Protein AF-A0A2V7Y3G5-F1 (afdb_monomer_lite)

Sequence (315 aa):
MIGAPWRWPVLIGVSFVVSRAVYAWAGVRFDDGAHRPGLPVLQYRLRGPGGEPARARREQPVPLRDRSALALPAGPAPGPFGDQAPARRGRPSVNGTLPELARSLRLELLLQLALAAVLGGAIGIEREMKGKPAGLRTNILICVGAALFTHLSLLIGGQANPDRIAASVITGVGFIGAGTILHMRGSVSGLTSAATIWVVAAIGMATGTGLYLEALGTTALVMGVLAGLGWAEQALGRRATTSHLIIHARPDPSPVEELQDLVGRTGLEIVHTEVRRQDVDLVVELDVRGPKRLHTHAVEAVVHHPAVRSVSTGE

pLDDT: mean 71.11, std 20.72, range [30.91, 98.25]

Secondary structure (DSSP, 8-state):
--------HHHHHHHHHHHHHHHHHTT------------------------------PPPPPP---GGG--PPPPPPPPS----PPP--PPP--TTTHHHHHHHHHHHHHHHHHHHHHHHHHHHHHHHHTT-SS-HHHHHHHHHHHHHHHHHHHHHHTTT-TTHHHHHHHHHHHHHHHHT-EEETTEEE-HHHHHHHHHHHHHHHHHHTT-HHHHHHHHHHHHHHHHHHHHHHHHH-SS-EEEEEEEEE-S-SSHHHHHHHHHHHTT-EEEEEEEEEETTEEEEEEEEEE-HHHHHHHHHHHHT-TTEEEEEEE-

Radius of gyration: 35.58 Å; chains: 1; bounding box: 97×73×87 Å

Structure (mmCIF, N/CA/C/O backbone):
data_AF-A0A2V7Y3G5-F1
#
_entry.id   AF-A0A2V7Y3G5-F1
#
loop_
_atom_site.group_PDB
_atom_site.id
_atom_site.type_symbol
_atom_site.label_atom_id
_atom_site.label_alt_id
_atom_site.label_comp_id
_atom_site.label_asym_id
_atom_site.label_entity_id
_atom_site.label_seq_id
_atom_site.pdbx_PDB_ins_code
_atom_site.Cartn_x
_atom_site.Cartn_y
_atom_site.Cartn_z
_atom_site.occupancy
_atom_site.B_iso_or_equiv
_atom_site.auth_seq_id
_atom_site.auth_comp_id
_atom_site.auth_asym_id
_atom_site.auth_atom_id
_atom_site.pdbx_PDB_model_num
ATOM 1 N N . MET A 1 1 ? 34.350 -18.824 28.446 1.00 32.12 1 MET A N 1
ATOM 2 C CA . MET A 1 1 ? 34.590 -18.741 26.985 1.00 32.12 1 MET A CA 1
ATOM 3 C C . MET A 1 1 ? 33.224 -18.871 26.323 1.00 32.12 1 MET A C 1
ATOM 5 O O . MET A 1 1 ? 32.576 -19.855 26.620 1.00 32.12 1 MET A O 1
ATOM 9 N N . ILE A 1 2 ? 32.632 -17.966 25.546 1.00 35.00 2 ILE A N 1
ATOM 10 C CA . ILE A 1 2 ? 32.978 -16.668 24.951 1.00 35.00 2 ILE A CA 1
ATOM 11 C C . ILE A 1 2 ? 31.650 -15.887 24.901 1.00 35.00 2 ILE A C 1
ATOM 13 O O . ILE A 1 2 ? 30.637 -16.435 24.474 1.00 35.00 2 ILE A O 1
ATOM 17 N N . GLY A 1 3 ? 31.654 -14.633 25.354 1.00 34.06 3 GLY A N 1
ATOM 18 C CA . GLY A 1 3 ? 30.578 -13.682 25.089 1.00 34.06 3 GLY A CA 1
ATOM 19 C C . GLY A 1 3 ? 30.832 -12.934 23.780 1.00 34.06 3 GLY A C 1
ATOM 20 O O . GLY A 1 3 ? 31.976 -12.624 23.456 1.00 34.06 3 GLY A O 1
ATOM 21 N N . ALA A 1 4 ? 29.760 -12.607 23.064 1.00 32.97 4 ALA A N 1
ATOM 22 C CA . ALA A 1 4 ? 29.736 -11.541 22.068 1.00 32.97 4 ALA A CA 1
ATOM 23 C C . ALA A 1 4 ? 28.342 -10.875 22.100 1.00 32.97 4 ALA A C 1
ATOM 25 O O . ALA A 1 4 ? 27.341 -11.567 21.907 1.00 32.97 4 ALA A O 1
ATOM 26 N N . PRO A 1 5 ? 28.241 -9.564 22.390 1.00 42.31 5 PRO A N 1
ATOM 27 C CA . PRO A 1 5 ? 26.971 -8.854 22.460 1.00 42.31 5 PRO A CA 1
ATOM 28 C C . PRO A 1 5 ? 26.537 -8.371 21.069 1.00 42.31 5 PRO A C 1
ATOM 30 O O . PRO A 1 5 ? 27.304 -7.751 20.330 1.00 42.31 5 PRO A O 1
ATOM 33 N N . TRP A 1 6 ? 25.277 -8.633 20.729 1.00 35.78 6 TRP A N 1
ATOM 34 C CA . TRP A 1 6 ? 24.619 -8.155 19.515 1.00 35.78 6 TRP A CA 1
ATOM 35 C C . TRP A 1 6 ? 24.551 -6.618 19.515 1.00 35.78 6 TRP A C 1
ATOM 37 O O . TRP A 1 6 ? 23.890 -6.003 20.351 1.00 35.78 6 TRP A O 1
ATOM 47 N N . ARG A 1 7 ? 25.267 -5.980 18.582 1.00 31.53 7 ARG A N 1
ATOM 48 C CA . ARG A 1 7 ? 25.322 -4.520 18.420 1.00 31.53 7 ARG A CA 1
ATOM 49 C C . ARG A 1 7 ? 24.038 -4.024 17.732 1.00 31.53 7 ARG A C 1
ATOM 51 O O . ARG A 1 7 ? 23.958 -4.013 16.511 1.00 31.53 7 ARG A O 1
ATOM 58 N N . TRP A 1 8 ? 23.083 -3.527 18.521 1.00 36.44 8 TRP A N 1
ATOM 59 C CA . TRP A 1 8 ? 21.869 -2.815 18.075 1.00 36.44 8 TRP A CA 1
ATOM 60 C C . TRP A 1 8 ? 21.975 -1.297 17.731 1.00 36.44 8 TRP A C 1
ATOM 62 O O . TRP A 1 8 ? 20.946 -0.721 17.373 1.00 36.44 8 TRP A O 1
ATOM 72 N N . PRO A 1 9 ? 23.119 -0.572 17.773 1.00 36.91 9 PRO A N 1
ATOM 73 C CA . PRO A 1 9 ? 23.074 0.895 17.714 1.00 36.91 9 PRO A CA 1
ATOM 74 C C . PRO A 1 9 ? 22.845 1.506 16.317 1.00 36.91 9 PRO A C 1
ATOM 76 O O . PRO A 1 9 ? 22.621 2.709 16.224 1.00 36.91 9 PRO A O 1
ATOM 79 N N . VAL A 1 10 ? 22.859 0.732 15.224 1.00 44.91 10 VAL A N 1
ATOM 80 C CA . VAL A 1 10 ? 22.738 1.306 13.864 1.00 44.91 10 VAL A CA 1
ATOM 81 C C . VAL A 1 10 ? 21.278 1.562 13.458 1.00 44.91 10 VAL A C 1
ATOM 83 O O . VAL A 1 10 ? 20.995 2.563 12.807 1.00 44.91 10 VAL A O 1
ATOM 86 N N . LEU A 1 11 ? 20.324 0.738 13.909 1.00 38.88 11 LEU A N 1
ATOM 87 C CA . LEU A 1 11 ? 18.900 0.912 13.570 1.00 38.88 11 LEU A CA 1
ATOM 88 C C . LEU A 1 11 ? 18.229 2.052 14.359 1.00 38.88 11 LEU A C 1
ATOM 90 O O . LEU A 1 11 ? 17.355 2.735 13.831 1.00 38.88 11 LEU A O 1
ATOM 94 N N . ILE A 1 12 ? 18.689 2.330 15.584 1.00 42.62 12 ILE A N 1
ATOM 95 C CA . ILE A 1 12 ? 18.187 3.454 16.396 1.00 42.62 12 ILE A CA 1
ATOM 96 C C . ILE A 1 12 ? 18.707 4.798 15.853 1.00 42.62 12 ILE A C 1
ATOM 98 O O . ILE A 1 12 ? 17.973 5.787 15.845 1.00 42.62 12 ILE A O 1
ATOM 102 N N . GLY A 1 13 ? 19.938 4.830 15.327 1.00 36.28 13 GLY A N 1
ATOM 103 C CA . GLY A 1 13 ? 20.531 6.034 14.734 1.00 36.28 13 GLY A CA 1
ATOM 104 C C . GLY A 1 13 ? 19.804 6.525 13.477 1.00 36.28 13 GLY A C 1
ATOM 105 O O . GLY A 1 13 ? 19.610 7.728 13.315 1.00 36.28 13 GLY A O 1
ATOM 106 N N . VAL A 1 14 ? 19.331 5.612 12.621 1.00 43.91 14 VAL A N 1
ATOM 107 C CA . VAL A 1 14 ? 18.583 5.971 11.400 1.00 43.91 14 VAL A CA 1
ATOM 108 C C . VAL A 1 14 ? 17.190 6.511 11.740 1.00 43.91 14 VAL A C 1
ATOM 110 O O . VAL A 1 14 ? 16.787 7.530 11.181 1.00 43.91 14 VAL A O 1
ATOM 113 N N . SER A 1 15 ? 16.501 5.927 12.729 1.00 43.44 15 SER A N 1
ATOM 114 C CA . SER A 1 15 ? 15.234 6.483 13.229 1.00 43.44 15 SER A CA 1
ATOM 115 C C . SER A 1 15 ? 15.409 7.879 13.831 1.00 43.44 15 SER A C 1
ATOM 117 O O . SER A 1 15 ? 14.591 8.752 13.565 1.00 43.44 15 SER A O 1
ATOM 119 N N . PHE A 1 16 ? 16.483 8.143 14.583 1.00 39.09 16 PHE A N 1
ATOM 120 C CA . PHE A 1 16 ? 16.700 9.458 15.206 1.00 39.09 16 PHE A CA 1
ATOM 121 C C . PHE A 1 16 ? 17.024 10.573 14.200 1.00 39.09 16 PHE A C 1
ATOM 123 O O . PHE A 1 16 ? 16.569 11.707 14.368 1.00 39.09 16 PHE A O 1
ATOM 130 N N . VAL A 1 17 ? 17.779 10.266 13.139 1.00 52.06 17 VAL A N 1
ATOM 131 C CA . VAL A 1 17 ? 18.138 11.243 12.096 1.00 52.06 17 VAL A CA 1
ATOM 132 C C . VAL A 1 17 ? 16.942 11.568 11.199 1.00 52.06 17 VAL A C 1
ATOM 134 O O . VAL A 1 17 ? 16.706 12.741 10.911 1.00 52.06 17 VAL A O 1
ATOM 137 N N . VAL A 1 18 ? 16.139 10.565 10.823 1.00 48.53 18 VAL A N 1
ATOM 138 C CA . VAL A 1 18 ? 14.910 10.783 10.040 1.00 48.53 18 VAL A CA 1
ATOM 139 C C . VAL A 1 18 ? 13.883 11.567 10.859 1.00 48.53 18 VAL A C 1
ATOM 141 O O . VAL A 1 18 ? 13.300 12.520 10.349 1.00 48.53 18 VAL A O 1
ATOM 144 N N . SER A 1 19 ? 13.739 11.261 12.152 1.00 45.38 19 SER A N 1
ATOM 145 C CA . SER A 1 19 ? 12.843 11.997 13.051 1.00 45.38 19 SER A CA 1
ATOM 146 C C . SER A 1 19 ? 13.246 13.473 13.169 1.00 45.38 19 SER A C 1
ATOM 148 O O . SER A 1 19 ? 12.430 14.365 12.947 1.00 45.38 19 SER A O 1
ATOM 150 N N . ARG A 1 20 ? 14.533 13.773 13.406 1.00 40.56 20 ARG A N 1
ATOM 151 C CA . ARG A 1 20 ? 15.009 15.167 13.489 1.00 40.56 20 ARG A CA 1
ATOM 152 C C . ARG A 1 20 ? 14.885 15.939 12.177 1.00 40.56 20 ARG A C 1
ATOM 154 O O . ARG A 1 20 ? 14.576 17.125 12.224 1.00 40.56 20 ARG A O 1
ATOM 161 N N . ALA A 1 21 ? 15.093 15.296 11.030 1.00 44.62 21 ALA A N 1
ATOM 162 C CA . ALA A 1 21 ? 14.923 15.939 9.728 1.00 44.62 21 ALA A CA 1
ATOM 163 C C . ALA A 1 21 ? 13.448 16.276 9.439 1.00 44.62 21 ALA A C 1
ATOM 165 O O . ALA A 1 21 ? 13.150 17.367 8.954 1.00 44.62 21 ALA A O 1
ATOM 166 N N . VAL A 1 22 ? 12.525 15.379 9.802 1.00 48.91 22 VAL A N 1
ATOM 167 C CA . VAL A 1 22 ? 11.075 15.587 9.660 1.00 48.91 22 VAL A CA 1
ATOM 168 C C . VAL A 1 22 ? 10.573 16.691 10.604 1.00 48.91 22 VAL A C 1
ATOM 170 O O . VAL A 1 22 ? 9.827 17.569 10.172 1.00 48.91 22 VAL A O 1
ATOM 173 N N . TYR A 1 23 ? 11.031 16.726 11.861 1.00 43.66 23 TYR A N 1
ATOM 174 C CA . TYR A 1 23 ? 10.625 17.761 12.826 1.00 43.66 23 TYR A CA 1
ATOM 175 C C . TYR A 1 23 ? 11.260 19.137 12.568 1.00 43.66 23 TYR A C 1
ATOM 177 O O . TYR A 1 23 ? 10.606 20.157 12.788 1.00 43.66 23 TYR A O 1
ATOM 185 N N . ALA A 1 24 ? 12.491 19.188 12.047 1.00 44.22 24 ALA A N 1
ATOM 186 C CA . ALA A 1 24 ? 13.141 20.442 11.660 1.00 44.22 24 ALA A CA 1
ATOM 187 C C . ALA A 1 24 ? 12.458 21.104 10.450 1.00 44.22 24 ALA A C 1
ATOM 189 O O . ALA A 1 24 ? 12.348 22.328 10.406 1.00 44.22 24 ALA A O 1
ATOM 190 N N . TRP A 1 25 ? 11.953 20.308 9.500 1.00 46.12 25 TRP A N 1
ATOM 191 C CA . TRP A 1 25 ? 11.162 20.806 8.371 1.00 46.12 25 TRP A CA 1
ATOM 192 C C . TRP A 1 25 ? 9.774 21.316 8.802 1.00 46.12 25 TRP A C 1
ATOM 194 O O . TRP A 1 25 ? 9.287 22.302 8.256 1.00 46.12 25 TRP A O 1
ATOM 204 N N . ALA A 1 26 ? 9.172 20.716 9.835 1.00 42.31 26 ALA A N 1
ATOM 205 C CA . ALA A 1 26 ? 7.881 21.131 10.396 1.00 42.31 26 ALA A CA 1
ATOM 206 C C . ALA A 1 26 ? 7.950 22.353 11.344 1.00 42.31 26 ALA A C 1
ATOM 208 O O . ALA A 1 26 ? 6.933 22.748 11.911 1.00 42.31 26 ALA A O 1
ATOM 209 N N . GLY A 1 27 ? 9.130 22.953 11.552 1.00 39.75 27 GLY A N 1
ATOM 210 C CA . GLY A 1 27 ? 9.301 24.151 12.387 1.00 39.75 27 GLY A CA 1
ATOM 211 C C . GLY A 1 27 ? 9.127 23.930 13.898 1.00 39.75 27 GLY A C 1
ATOM 212 O O . GLY A 1 27 ? 9.093 24.899 14.658 1.00 39.75 27 GLY A O 1
ATOM 213 N N . VAL A 1 28 ? 9.042 22.677 14.355 1.00 45.53 28 VAL A N 1
ATOM 214 C CA . VAL A 1 28 ? 8.858 22.335 15.771 1.00 45.53 28 VAL A CA 1
ATOM 215 C C . VAL A 1 28 ? 10.218 22.350 16.471 1.00 45.53 28 VAL A C 1
ATOM 217 O O . VAL A 1 28 ? 11.045 21.458 16.284 1.00 45.53 28 VAL A O 1
ATOM 220 N N . ARG A 1 29 ? 10.470 23.387 17.279 1.00 41.59 29 ARG A N 1
ATOM 221 C CA . ARG A 1 29 ? 11.621 23.441 18.192 1.00 41.59 29 ARG A CA 1
ATOM 222 C C . ARG A 1 29 ? 11.259 22.734 19.497 1.00 41.59 29 ARG A C 1
ATOM 224 O O . ARG A 1 29 ? 10.292 23.118 20.145 1.00 41.59 29 ARG A O 1
ATOM 231 N N . PHE A 1 30 ? 12.035 21.719 19.869 1.00 40.16 30 PHE A N 1
ATOM 232 C CA . PHE A 1 30 ? 11.959 21.109 21.194 1.00 40.16 30 PHE A CA 1
ATOM 233 C C . PHE A 1 30 ? 12.663 22.020 22.200 1.00 40.16 30 PHE A C 1
ATOM 235 O O . PHE A 1 30 ? 13.832 22.359 22.017 1.00 40.16 30 PHE A O 1
ATOM 242 N N . ASP A 1 31 ? 11.922 22.434 23.223 1.00 40.03 31 ASP A N 1
ATOM 243 C CA . ASP A 1 31 ? 12.449 23.104 24.405 1.00 40.03 31 ASP A CA 1
ATOM 244 C C . ASP A 1 31 ? 12.761 22.007 25.433 1.00 40.03 31 ASP A C 1
ATOM 246 O O . ASP A 1 31 ? 11.855 21.427 26.036 1.00 40.03 31 ASP A O 1
ATOM 250 N N . ASP A 1 32 ? 14.038 21.641 25.563 1.00 38.53 32 ASP A N 1
ATOM 251 C CA . ASP A 1 32 ? 14.499 20.692 26.580 1.00 38.53 32 ASP A CA 1
ATOM 252 C C . ASP A 1 32 ? 14.505 21.409 27.941 1.00 38.53 32 ASP A C 1
ATOM 254 O O . ASP A 1 32 ? 15.518 21.928 28.414 1.00 38.53 32 ASP A O 1
ATOM 258 N N . GLY A 1 33 ? 13.327 21.481 28.562 1.00 32.19 33 GLY A N 1
ATOM 259 C CA . GLY A 1 33 ? 13.119 22.100 29.864 1.00 32.19 33 GLY A CA 1
ATOM 260 C C . GLY A 1 33 ? 13.776 21.311 30.997 1.00 32.19 33 GLY A C 1
ATOM 261 O O . GLY A 1 33 ? 13.160 20.427 31.588 1.00 32.19 33 GLY A O 1
ATOM 262 N N . ALA A 1 34 ? 15.005 21.678 31.362 1.00 35.25 34 ALA A N 1
ATOM 263 C CA . ALA A 1 34 ? 15.591 21.367 32.662 1.00 35.25 34 ALA A CA 1
ATOM 264 C C . ALA A 1 34 ? 15.618 22.638 33.527 1.00 35.25 34 ALA A C 1
ATOM 266 O O . ALA A 1 34 ? 16.421 23.547 33.315 1.00 35.25 34 ALA A O 1
ATOM 267 N N . HIS A 1 35 ? 14.733 22.691 34.524 1.00 32.91 35 HIS A N 1
ATOM 268 C CA . HIS A 1 35 ? 14.725 23.712 35.570 1.00 32.91 35 HIS A CA 1
ATOM 269 C C . HIS A 1 35 ? 16.089 23.808 36.281 1.00 32.91 35 HIS A C 1
ATOM 271 O O . HIS A 1 35 ? 16.526 22.863 36.937 1.00 32.91 35 HIS A O 1
ATOM 277 N N . ARG A 1 36 ? 16.707 24.995 36.254 1.00 34.06 36 ARG A N 1
ATOM 278 C CA . ARG A 1 36 ? 17.587 25.488 37.325 1.00 34.06 36 ARG A CA 1
ATOM 279 C C . ARG A 1 36 ? 17.239 26.951 37.632 1.00 34.06 36 ARG A C 1
ATOM 281 O O . ARG A 1 36 ? 17.173 27.745 36.695 1.00 34.06 36 ARG A O 1
ATOM 288 N N . PRO A 1 37 ? 16.992 27.325 38.900 1.00 35.81 37 PRO A N 1
ATOM 289 C CA . PRO A 1 37 ? 16.688 28.701 39.270 1.00 35.81 37 PRO A CA 1
ATOM 290 C C . PRO A 1 37 ? 17.982 29.488 39.527 1.00 35.81 37 PRO A C 1
ATOM 292 O O . PRO A 1 37 ? 18.877 28.999 40.213 1.00 35.81 37 PRO A O 1
ATOM 295 N N . GLY A 1 38 ? 18.050 30.726 39.027 1.00 33.88 38 GLY A N 1
ATOM 296 C CA . GLY A 1 38 ? 18.993 31.741 39.510 1.00 33.88 38 GLY A CA 1
ATOM 297 C C . GLY A 1 38 ? 19.839 32.447 38.442 1.00 33.88 38 GLY A C 1
ATOM 298 O O . GLY A 1 38 ? 20.839 31.900 37.991 1.00 33.88 38 GLY A O 1
ATOM 299 N N . LEU A 1 39 ? 19.500 33.729 38.215 1.00 32.88 39 LEU A N 1
ATOM 300 C CA . LEU A 1 39 ? 20.343 34.834 37.698 1.00 32.88 39 LEU A CA 1
ATOM 301 C C . LEU A 1 39 ? 20.540 34.921 36.156 1.00 32.88 39 LEU A C 1
ATOM 303 O O . LEU A 1 39 ? 20.240 33.976 35.438 1.00 32.88 39 LEU A O 1
ATOM 307 N N . PRO A 1 40 ? 20.892 36.106 35.601 1.00 34.53 40 PRO A N 1
ATOM 308 C CA . PRO A 1 40 ? 19.943 37.069 35.043 1.00 34.53 40 PRO A CA 1
ATOM 309 C C . PRO A 1 40 ? 20.066 37.212 33.513 1.00 34.53 40 PRO A C 1
ATOM 311 O O . PRO A 1 40 ? 21.059 36.840 32.894 1.00 34.53 40 PRO A O 1
ATOM 314 N N . VAL A 1 41 ? 19.038 37.815 32.914 1.00 41.75 41 VAL A N 1
ATOM 315 C CA . VAL A 1 41 ? 18.918 38.148 31.487 1.00 41.75 41 VAL A CA 1
ATOM 316 C C . VAL A 1 41 ? 20.149 38.914 30.984 1.00 41.75 41 VAL A C 1
ATOM 318 O O . VAL A 1 41 ? 20.343 40.080 31.327 1.00 41.75 41 VAL A O 1
ATOM 321 N N 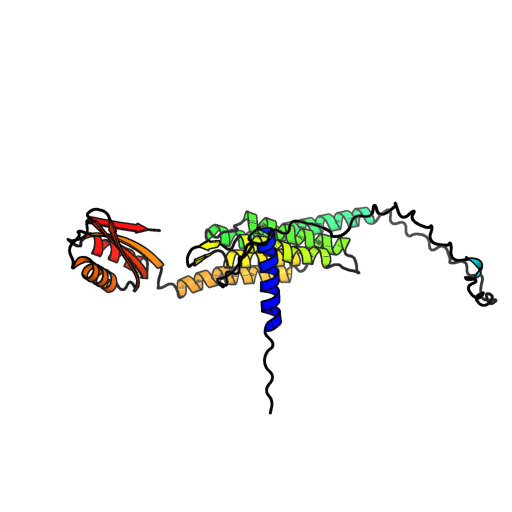. LEU A 1 42 ? 20.949 38.281 30.121 1.00 34.38 42 LEU A N 1
ATOM 322 C CA . LEU A 1 42 ? 22.058 38.923 29.416 1.00 34.38 42 LEU A CA 1
ATOM 323 C C . LEU A 1 42 ? 21.654 39.199 27.964 1.00 34.38 42 LEU A C 1
ATOM 325 O O . LEU A 1 42 ? 21.756 38.359 27.073 1.00 34.38 42 LEU A O 1
ATOM 329 N N . GLN A 1 43 ? 21.169 40.424 27.750 1.00 33.12 43 GLN A N 1
ATOM 330 C CA . GLN A 1 43 ? 21.110 41.059 26.439 1.00 33.12 43 GLN A CA 1
ATOM 331 C C . GLN A 1 43 ? 22.537 41.186 25.896 1.00 33.12 43 GLN A C 1
ATOM 333 O O . GLN A 1 43 ? 23.341 41.948 26.436 1.00 33.12 43 GLN A O 1
ATOM 338 N N . TYR A 1 44 ? 22.854 40.506 24.796 1.00 31.84 44 TYR A N 1
ATOM 339 C CA . TYR A 1 44 ? 24.092 40.767 24.065 1.00 31.84 44 TYR A CA 1
ATOM 340 C C . TYR A 1 44 ? 23.956 42.061 23.255 1.00 31.84 44 TYR A C 1
ATOM 342 O O . TYR A 1 44 ? 23.649 42.074 22.065 1.00 31.84 44 TYR A O 1
ATOM 350 N N . ARG A 1 45 ? 24.184 43.178 23.948 1.00 30.91 45 ARG A N 1
ATOM 351 C CA . ARG A 1 45 ? 24.484 44.485 23.369 1.00 30.91 45 ARG A CA 1
ATOM 352 C C . ARG A 1 45 ? 25.939 44.460 22.896 1.00 30.91 45 ARG A C 1
ATOM 354 O O . ARG A 1 45 ? 26.856 44.440 23.712 1.00 30.91 45 ARG A O 1
ATOM 361 N N . LEU A 1 46 ? 26.145 44.457 21.580 1.00 37.50 46 LEU A N 1
ATOM 362 C CA . LEU A 1 46 ? 27.460 44.626 20.963 1.00 37.50 46 LEU A CA 1
ATOM 363 C C . LEU A 1 46 ? 28.052 45.981 21.385 1.00 37.50 46 LEU A C 1
ATOM 365 O O . LEU A 1 46 ? 27.513 47.036 21.050 1.00 37.50 46 LEU A O 1
ATOM 369 N N . ARG A 1 47 ? 29.162 45.951 22.125 1.00 32.81 47 ARG A N 1
ATOM 370 C CA . ARG A 1 47 ? 30.001 47.120 22.413 1.00 32.81 47 ARG A CA 1
ATOM 371 C C . ARG A 1 47 ? 31.462 46.686 22.315 1.00 32.81 47 ARG A C 1
ATOM 373 O O . ARG A 1 47 ? 31.951 45.963 23.177 1.00 32.81 47 ARG A O 1
ATOM 380 N N . GLY A 1 48 ? 32.127 47.076 21.228 1.00 41.19 48 GLY A N 1
ATOM 381 C CA . GLY A 1 48 ? 33.569 46.894 21.063 1.00 41.19 48 GLY A CA 1
ATOM 382 C C . GLY A 1 48 ? 34.356 47.848 21.974 1.00 41.19 48 GLY A C 1
ATOM 383 O O . GLY A 1 48 ? 33.849 48.931 22.286 1.00 41.19 48 GLY A O 1
ATOM 384 N N . PRO A 1 49 ? 35.572 47.483 22.413 1.00 36.31 49 PRO A N 1
ATOM 385 C CA . PRO A 1 49 ? 36.456 48.397 23.117 1.00 36.31 49 PRO A CA 1
ATOM 386 C C . PRO A 1 49 ? 37.451 49.048 22.142 1.00 36.31 49 PRO A C 1
ATOM 388 O O . PRO A 1 49 ? 38.086 48.360 21.350 1.00 36.31 49 PRO A O 1
ATOM 391 N N . GLY A 1 50 ? 37.629 50.366 22.260 1.00 39.66 50 GLY A N 1
ATOM 392 C CA . GLY A 1 50 ? 38.791 51.080 21.717 1.00 39.66 50 GLY A CA 1
ATOM 393 C C . GLY A 1 50 ? 38.590 51.682 20.328 1.00 39.66 50 GLY A C 1
ATOM 394 O O . GLY A 1 50 ? 38.560 50.980 19.324 1.00 39.66 50 GLY A O 1
ATOM 395 N N . GLY A 1 51 ? 38.464 53.008 20.286 1.00 47.03 51 GLY A N 1
ATOM 396 C CA . GLY A 1 51 ? 38.399 53.779 19.053 1.00 47.03 51 GLY A CA 1
ATOM 397 C C . GLY A 1 51 ? 39.771 53.963 18.408 1.00 47.03 51 GLY A C 1
ATOM 398 O O . GLY A 1 51 ? 40.648 54.580 18.995 1.00 47.03 51 GLY A O 1
ATOM 399 N N . GLU A 1 52 ? 39.893 53.495 17.171 1.00 38.81 52 GLU A N 1
ATOM 400 C CA . GLU A 1 52 ? 40.673 54.113 16.097 1.00 38.81 52 GLU A CA 1
ATOM 401 C C . GLU A 1 52 ? 39.994 53.756 14.760 1.00 38.81 52 GLU A C 1
ATOM 403 O O . GLU A 1 52 ? 39.498 52.635 14.602 1.00 38.81 52 GLU A O 1
ATOM 408 N N . PRO A 1 53 ? 39.929 54.672 13.778 1.00 35.91 53 PRO A N 1
ATOM 409 C CA . PRO A 1 53 ? 39.389 54.353 12.465 1.00 35.91 53 PRO A CA 1
ATOM 410 C C . PRO A 1 53 ? 40.372 53.450 11.706 1.00 35.91 53 PRO A C 1
ATOM 412 O O . PRO A 1 53 ? 41.432 53.891 11.256 1.00 35.91 53 PRO A O 1
ATOM 415 N N . ALA A 1 54 ? 40.012 52.178 11.530 1.00 36.69 54 ALA A N 1
ATOM 416 C CA . ALA A 1 54 ? 40.754 51.252 10.685 1.00 36.69 54 ALA A CA 1
ATOM 417 C C . ALA A 1 54 ? 40.741 51.752 9.228 1.00 36.69 54 ALA A C 1
ATOM 419 O O . ALA A 1 54 ? 39.737 51.664 8.520 1.00 36.69 54 ALA A O 1
ATOM 420 N N . ARG A 1 55 ? 41.877 52.306 8.791 1.00 39.72 55 ARG A N 1
ATOM 421 C CA . ARG A 1 55 ? 42.166 52.656 7.395 1.00 39.72 55 ARG A CA 1
ATOM 422 C C . ARG A 1 55 ? 41.867 51.464 6.485 1.00 39.72 55 ARG A C 1
ATOM 424 O O . ARG A 1 55 ? 42.308 50.349 6.761 1.00 39.72 55 ARG A O 1
ATOM 431 N N . ALA A 1 56 ? 41.178 51.732 5.377 1.00 39.31 56 ALA A N 1
ATOM 432 C CA . ALA A 1 56 ? 40.950 50.786 4.293 1.00 39.31 56 ALA A CA 1
ATOM 433 C C . ALA A 1 56 ? 42.272 50.107 3.898 1.00 39.31 56 ALA A C 1
ATOM 435 O O . ALA A 1 56 ? 43.179 50.735 3.341 1.00 39.31 56 ALA A O 1
ATOM 436 N N . ARG A 1 57 ? 42.396 48.819 4.224 1.00 35.00 57 ARG A N 1
ATOM 437 C CA . ARG A 1 57 ? 43.521 47.990 3.805 1.00 35.00 57 ARG A CA 1
ATOM 438 C C . ARG A 1 57 ? 43.350 47.777 2.303 1.00 35.00 57 ARG A C 1
ATOM 440 O O . ARG A 1 57 ? 42.509 46.991 1.886 1.00 35.00 57 ARG A O 1
ATOM 447 N N . ARG A 1 58 ? 44.102 48.531 1.494 1.00 43.25 58 ARG A N 1
ATOM 448 C CA . ARG A 1 58 ? 44.281 48.231 0.068 1.00 43.25 58 ARG A CA 1
ATOM 449 C C . ARG A 1 58 ? 44.716 46.773 -0.035 1.00 43.25 58 ARG A C 1
ATOM 451 O O . ARG A 1 58 ? 45.749 46.407 0.526 1.00 43.25 58 ARG A O 1
ATOM 458 N N . GLU A 1 59 ? 43.917 45.961 -0.710 1.00 39.78 59 GLU A N 1
ATOM 459 C CA . GLU A 1 59 ? 44.302 44.611 -1.098 1.00 39.78 59 GLU A CA 1
ATOM 460 C C . GLU A 1 59 ? 45.608 44.709 -1.897 1.00 39.78 59 GLU A C 1
ATOM 462 O O . GLU A 1 59 ? 45.680 45.375 -2.931 1.00 39.78 59 GLU A O 1
ATOM 467 N N . GLN A 1 60 ? 46.680 44.124 -1.364 1.00 41.03 60 GLN A N 1
ATOM 468 C CA . GLN A 1 60 ? 47.913 43.943 -2.117 1.00 41.03 60 GLN A CA 1
ATOM 469 C C . GLN A 1 60 ? 47.654 42.892 -3.204 1.00 41.03 60 GLN A C 1
ATOM 471 O O . GLN A 1 60 ? 47.098 41.837 -2.887 1.00 41.03 60 GLN A O 1
ATOM 476 N N . PRO A 1 61 ? 48.077 43.123 -4.458 1.00 44.69 61 PRO A N 1
ATOM 477 C CA . PRO A 1 61 ? 48.047 42.075 -5.461 1.00 44.69 61 PRO A CA 1
ATOM 478 C C . PRO A 1 61 ? 48.984 40.944 -5.029 1.00 44.69 61 PRO A C 1
ATOM 480 O O . PRO A 1 61 ? 50.136 41.180 -4.661 1.00 44.69 61 PRO A O 1
ATOM 483 N N . VAL A 1 62 ? 48.486 39.710 -5.088 1.00 56.12 62 VAL A N 1
ATOM 484 C CA . VAL A 1 62 ? 49.286 38.492 -4.923 1.00 56.12 62 VAL A CA 1
ATOM 485 C C . VAL A 1 62 ? 50.424 38.516 -5.958 1.00 56.12 62 VAL A C 1
ATOM 487 O O . VAL A 1 62 ? 50.143 38.726 -7.141 1.00 56.12 62 VAL A O 1
ATOM 490 N N . PRO A 1 63 ? 51.699 38.320 -5.573 1.00 50.78 63 PRO A N 1
ATOM 491 C CA . PRO A 1 63 ? 52.795 38.350 -6.531 1.00 50.78 63 PRO A CA 1
ATOM 492 C C . PRO A 1 63 ? 52.666 37.179 -7.513 1.00 50.78 63 PRO A C 1
ATOM 494 O O . PRO A 1 63 ? 52.521 36.021 -7.115 1.00 50.78 63 PRO A O 1
ATOM 497 N N . LEU A 1 64 ? 52.713 37.493 -8.811 1.00 57.12 64 LEU A N 1
ATOM 498 C CA . LEU A 1 64 ? 52.769 36.512 -9.891 1.00 57.12 64 LEU A CA 1
ATOM 499 C C . LEU A 1 64 ? 54.029 35.665 -9.711 1.00 57.12 64 LEU A C 1
ATOM 501 O O . LEU A 1 64 ? 55.148 36.142 -9.888 1.00 57.12 64 LEU A O 1
ATOM 505 N N . ARG A 1 65 ? 53.833 34.403 -9.328 1.00 56.22 65 ARG A N 1
ATOM 506 C CA . ARG A 1 65 ? 54.904 33.418 -9.213 1.00 56.22 65 ARG A CA 1
ATOM 507 C C . ARG A 1 65 ? 55.546 33.246 -10.590 1.00 56.22 65 ARG A C 1
ATOM 509 O O . ARG A 1 65 ? 54.855 32.943 -11.564 1.00 56.22 65 ARG A O 1
ATOM 516 N N . ASP A 1 66 ? 56.849 33.483 -10.636 1.00 52.00 66 ASP A N 1
ATOM 517 C CA . ASP A 1 66 ? 57.692 33.409 -11.821 1.00 52.00 66 ASP A CA 1
ATOM 518 C C . ASP A 1 66 ? 57.467 32.081 -12.572 1.00 52.00 66 ASP A C 1
ATOM 520 O O . ASP A 1 66 ? 57.686 30.991 -12.037 1.00 52.00 66 ASP A O 1
ATOM 524 N N . ARG A 1 67 ? 56.943 32.167 -13.802 1.00 53.47 67 ARG A N 1
ATOM 525 C CA . ARG A 1 67 ? 56.594 31.009 -14.648 1.00 53.47 67 ARG A CA 1
ATOM 526 C C . ARG A 1 67 ? 57.817 30.339 -15.282 1.00 53.47 67 ARG A C 1
ATOM 528 O O . ARG A 1 67 ? 57.663 29.316 -15.942 1.00 53.47 67 ARG A O 1
ATOM 535 N N . SER A 1 68 ? 59.014 30.880 -15.077 1.00 53.56 68 SER A N 1
ATOM 536 C CA . SER A 1 68 ? 60.258 30.370 -15.662 1.00 53.56 68 SER A CA 1
ATOM 537 C C . SER A 1 68 ? 60.800 29.093 -14.992 1.00 53.56 68 SER A C 1
ATOM 539 O O . SER A 1 68 ? 61.658 28.429 -15.565 1.00 53.56 68 SER A O 1
ATOM 541 N N . ALA A 1 69 ? 60.262 28.685 -13.833 1.00 50.53 69 ALA A N 1
ATOM 542 C CA . ALA A 1 69 ? 60.724 27.504 -13.086 1.00 50.53 69 ALA A CA 1
ATOM 543 C C . ALA A 1 69 ? 59.893 26.217 -13.304 1.00 50.53 69 ALA A C 1
ATOM 545 O O . ALA A 1 69 ? 60.125 25.215 -12.632 1.00 50.53 69 ALA A O 1
ATOM 546 N N . LEU A 1 70 ? 58.927 26.216 -14.230 1.00 52.81 70 LEU A N 1
ATOM 547 C CA . LEU A 1 70 ? 58.083 25.053 -14.555 1.00 52.81 70 LEU A CA 1
ATOM 548 C C . LEU A 1 70 ? 58.432 24.466 -15.933 1.00 52.81 70 LEU A C 1
ATOM 550 O O . LEU A 1 70 ? 57.563 24.133 -16.734 1.00 52.81 70 LEU A O 1
ATOM 554 N N . ALA A 1 71 ? 59.729 24.338 -16.214 1.00 52.47 71 ALA A N 1
ATOM 555 C CA . ALA A 1 71 ? 60.209 23.490 -17.295 1.00 52.47 71 ALA A CA 1
ATOM 556 C C . ALA A 1 71 ? 60.079 22.024 -16.850 1.00 52.47 71 ALA A C 1
ATOM 558 O O . ALA A 1 71 ? 60.885 21.522 -16.067 1.00 52.47 71 ALA A O 1
ATOM 559 N N . LEU A 1 72 ? 59.027 21.347 -17.313 1.00 64.50 72 LEU A N 1
ATOM 560 C CA . LEU A 1 72 ? 58.935 19.891 -17.224 1.00 64.50 72 LEU A CA 1
ATOM 561 C C . LEU A 1 72 ? 60.136 19.283 -17.972 1.00 64.50 72 LEU A C 1
ATOM 563 O O . LEU A 1 72 ? 60.459 19.768 -19.061 1.00 64.50 72 LEU A O 1
ATOM 567 N N . PRO A 1 73 ? 60.806 18.247 -17.435 1.00 54.91 73 PRO A N 1
ATOM 568 C CA . PRO A 1 73 ? 61.888 17.591 -18.155 1.00 54.91 73 PRO A CA 1
ATOM 569 C C . PRO A 1 73 ? 61.354 17.059 -19.488 1.00 54.91 73 PRO A C 1
ATOM 571 O O . PRO A 1 73 ? 60.288 16.441 -19.537 1.00 54.91 73 PRO A O 1
ATOM 574 N N . ALA A 1 74 ? 62.083 17.331 -20.572 1.00 58.00 74 ALA A N 1
ATOM 575 C CA . ALA A 1 74 ? 61.767 16.806 -21.890 1.00 58.00 74 ALA A CA 1
ATOM 576 C C . ALA A 1 74 ? 61.669 15.275 -21.809 1.00 58.00 74 ALA A C 1
ATOM 578 O O . ALA A 1 74 ? 62.619 14.605 -21.399 1.00 58.00 74 ALA A O 1
ATOM 579 N N . GLY A 1 75 ? 60.502 14.732 -22.158 1.00 59.91 75 GLY A N 1
ATOM 580 C CA . GLY A 1 75 ? 60.323 13.291 -22.297 1.00 59.91 75 GLY A CA 1
ATOM 581 C C . GLY A 1 75 ? 61.289 12.722 -23.347 1.00 59.91 75 GLY A C 1
ATOM 582 O O . GLY A 1 75 ? 61.734 13.460 -24.231 1.00 59.91 75 GLY A O 1
ATOM 583 N N . PRO A 1 76 ? 61.639 11.427 -23.260 1.00 58.66 76 PRO A N 1
ATOM 584 C CA . PRO A 1 76 ? 62.561 10.806 -24.202 1.00 58.66 76 PRO A CA 1
ATOM 585 C C . PRO A 1 76 ? 62.045 10.942 -25.641 1.00 58.66 76 PRO A C 1
ATOM 587 O O . PRO A 1 76 ? 60.843 10.847 -25.894 1.00 58.66 76 PRO A O 1
ATOM 590 N N . ALA A 1 77 ? 62.972 11.178 -26.573 1.00 60.25 77 ALA A N 1
ATOM 591 C CA . ALA A 1 77 ? 62.678 11.311 -27.995 1.00 60.25 77 ALA A CA 1
ATOM 592 C C . ALA A 1 77 ? 61.896 10.086 -28.517 1.00 60.25 77 ALA A C 1
ATOM 594 O O . ALA A 1 77 ? 62.187 8.959 -28.103 1.00 60.25 77 ALA A O 1
ATOM 595 N N . PRO A 1 78 ? 60.916 10.278 -29.418 1.00 54.47 78 PRO A N 1
ATOM 596 C CA . PRO A 1 78 ? 60.149 9.171 -29.973 1.00 54.47 78 PRO A CA 1
ATOM 597 C C . PRO A 1 78 ? 61.082 8.226 -30.744 1.00 54.47 78 PRO A C 1
ATOM 599 O O . PRO A 1 78 ? 61.832 8.652 -31.621 1.00 54.47 78 PRO A O 1
ATOM 602 N N . GLY A 1 79 ? 61.061 6.941 -30.381 1.00 58.09 79 GLY A N 1
ATOM 603 C CA . GLY A 1 79 ? 61.812 5.894 -31.076 1.00 58.09 79 GLY A CA 1
ATOM 604 C C . GLY A 1 79 ? 61.269 5.621 -32.489 1.00 58.09 79 GLY A C 1
ATOM 605 O O . GLY A 1 79 ? 60.152 6.031 -32.811 1.00 58.09 79 GLY A O 1
ATOM 606 N N . PRO A 1 80 ? 62.019 4.898 -33.340 1.00 55.84 80 PRO A N 1
ATOM 607 C CA . PRO A 1 80 ? 61.689 4.684 -34.747 1.00 55.84 80 PRO A CA 1
ATOM 608 C C . PRO A 1 80 ? 60.680 3.534 -34.907 1.00 55.84 80 PRO A C 1
ATOM 610 O O . PRO A 1 80 ? 60.960 2.530 -35.556 1.00 55.84 80 PRO A O 1
ATOM 613 N N . PHE A 1 81 ? 59.512 3.650 -34.275 1.00 51.19 81 PHE A N 1
ATOM 614 C CA . PHE A 1 81 ? 58.437 2.664 -34.372 1.00 51.19 81 PHE A CA 1
ATOM 615 C C . PHE A 1 81 ? 57.160 3.299 -34.930 1.00 51.19 81 PHE A C 1
ATOM 617 O O . PHE A 1 81 ? 56.324 3.805 -34.191 1.00 51.19 81 PHE A O 1
ATOM 624 N N . GLY A 1 82 ? 57.019 3.181 -36.253 1.00 49.19 82 GLY A N 1
ATOM 625 C CA . GLY A 1 82 ? 55.749 2.909 -36.924 1.00 49.19 82 GLY A CA 1
ATOM 626 C C . GLY A 1 82 ? 54.819 4.092 -37.182 1.00 49.19 82 GLY A C 1
ATOM 627 O O . GLY A 1 82 ? 53.966 4.411 -36.358 1.00 49.19 82 GLY A O 1
ATOM 628 N N . ASP A 1 83 ? 54.865 4.602 -38.414 1.00 49.16 83 ASP A N 1
ATOM 629 C CA . ASP A 1 83 ? 53.747 5.276 -39.081 1.00 49.16 83 ASP A CA 1
ATOM 630 C C . ASP A 1 83 ? 52.544 4.323 -39.213 1.00 49.16 83 ASP A C 1
ATOM 632 O O . ASP A 1 83 ? 52.268 3.756 -40.269 1.00 49.16 83 ASP A O 1
ATOM 636 N N . GLN A 1 84 ? 51.799 4.125 -38.129 1.00 52.62 84 GLN A N 1
ATOM 637 C CA . GLN A 1 84 ? 50.442 3.595 -38.197 1.00 52.62 84 GLN A CA 1
ATOM 638 C C . GLN A 1 84 ? 49.484 4.699 -37.777 1.00 52.62 84 GLN A C 1
ATOM 640 O O . GLN A 1 84 ? 49.062 4.802 -36.625 1.00 52.62 84 GLN A O 1
ATOM 645 N N . ALA A 1 85 ? 49.132 5.543 -38.748 1.00 55.91 85 ALA A N 1
ATOM 646 C CA . ALA A 1 85 ? 47.946 6.374 -38.645 1.00 55.91 85 ALA A CA 1
ATOM 647 C C . ALA A 1 85 ? 46.754 5.462 -38.295 1.00 55.91 85 ALA A C 1
ATOM 649 O O . ALA A 1 85 ? 46.553 4.451 -38.977 1.00 55.91 85 ALA A O 1
ATOM 650 N N . PRO A 1 86 ? 45.960 5.763 -37.251 1.00 53.62 86 PRO A N 1
ATOM 651 C CA . PRO A 1 86 ? 44.829 4.922 -36.904 1.00 53.62 86 PRO A CA 1
ATOM 652 C C . PRO A 1 86 ? 43.873 4.903 -38.095 1.00 53.62 86 PRO A C 1
ATOM 654 O O . PRO A 1 86 ? 43.343 5.941 -38.502 1.00 53.62 86 PRO A O 1
ATOM 657 N N . ALA A 1 87 ? 43.686 3.716 -38.676 1.00 55.03 87 ALA A N 1
ATOM 658 C CA . ALA A 1 87 ? 42.738 3.489 -39.751 1.00 55.03 87 ALA A CA 1
ATOM 659 C C . ALA A 1 87 ? 41.397 4.118 -39.354 1.00 55.03 87 ALA A C 1
ATOM 661 O O . ALA A 1 87 ? 40.841 3.794 -38.300 1.00 55.03 87 ALA A O 1
ATOM 662 N N . ARG A 1 88 ? 40.891 5.045 -40.180 1.00 52.84 88 ARG A N 1
ATOM 663 C CA . ARG A 1 88 ? 39.549 5.614 -40.026 1.00 52.84 88 ARG A CA 1
ATOM 664 C C . ARG A 1 88 ? 38.546 4.460 -40.065 1.00 52.84 88 ARG A C 1
ATOM 666 O O . ARG A 1 88 ? 38.099 4.067 -41.138 1.00 52.84 88 ARG A O 1
ATOM 673 N N . ARG A 1 89 ? 38.188 3.907 -38.900 1.00 58.34 89 ARG A N 1
ATOM 674 C CA . ARG A 1 89 ? 37.024 3.029 -38.759 1.00 58.34 89 ARG A CA 1
ATOM 675 C C . ARG A 1 89 ? 35.832 3.832 -39.255 1.00 58.34 89 ARG A C 1
ATOM 677 O O . ARG A 1 89 ? 35.501 4.863 -38.668 1.00 58.34 89 ARG A O 1
ATOM 684 N N . GLY A 1 90 ? 35.236 3.386 -40.358 1.00 51.66 90 GLY A N 1
ATOM 685 C CA . GLY A 1 90 ? 33.981 3.937 -40.845 1.00 51.66 90 GLY A CA 1
ATOM 686 C C . GLY A 1 90 ? 32.994 4.004 -39.685 1.00 51.66 90 GLY A C 1
ATOM 687 O O . GLY A 1 90 ? 32.800 3.017 -38.975 1.00 51.66 90 GLY A O 1
ATOM 688 N N . ARG A 1 91 ? 32.421 5.188 -39.449 1.00 50.72 91 ARG A N 1
ATOM 689 C CA . ARG A 1 91 ? 31.305 5.339 -38.514 1.00 50.72 91 ARG A CA 1
ATOM 690 C C . ARG A 1 91 ? 30.194 4.407 -39.008 1.00 50.72 91 ARG A C 1
ATOM 692 O O . ARG A 1 91 ? 29.766 4.596 -40.149 1.00 50.72 91 ARG A O 1
ATOM 699 N N . PRO A 1 92 ? 29.737 3.415 -38.224 1.00 57.28 92 PRO A N 1
ATOM 700 C CA . PRO A 1 92 ? 28.563 2.654 -38.619 1.00 57.28 92 PRO A CA 1
ATOM 701 C C . PRO A 1 92 ? 27.416 3.650 -38.812 1.00 57.28 92 PRO A C 1
ATOM 703 O O . PRO A 1 92 ? 27.235 4.557 -38.001 1.00 57.28 92 PRO A O 1
ATOM 706 N N . SER A 1 93 ? 26.701 3.546 -39.930 1.00 53.97 93 SER A N 1
ATOM 707 C CA . SER A 1 93 ? 25.551 4.402 -40.219 1.00 53.97 93 SER A CA 1
ATOM 708 C C . SER A 1 93 ? 24.444 4.088 -39.207 1.00 53.97 93 SER A C 1
ATOM 710 O O . SER A 1 93 ? 23.757 3.078 -39.323 1.00 53.97 93 SER A O 1
ATOM 712 N N . VAL A 1 94 ? 24.302 4.930 -38.178 1.00 58.44 94 VAL A N 1
ATOM 713 C CA . VAL A 1 94 ? 23.339 4.768 -37.065 1.00 58.44 94 VAL A CA 1
ATOM 714 C C . VAL A 1 94 ? 21.944 5.318 -37.427 1.00 58.44 94 VAL A C 1
ATOM 716 O O . VAL A 1 94 ? 21.054 5.421 -36.589 1.00 58.44 94 VAL A O 1
ATOM 719 N N . ASN A 1 95 ? 21.708 5.680 -38.690 1.00 57.34 95 ASN A N 1
ATOM 720 C CA . ASN A 1 95 ? 20.505 6.427 -39.069 1.00 57.34 95 ASN A CA 1
ATOM 721 C C . ASN A 1 95 ? 19.236 5.560 -39.201 1.00 57.34 95 ASN A C 1
ATOM 723 O O . ASN A 1 95 ? 18.150 6.117 -39.328 1.00 57.34 95 ASN A O 1
ATOM 727 N N . GLY A 1 96 ? 19.345 4.225 -39.139 1.00 57.09 96 GLY A N 1
ATOM 728 C CA . GLY A 1 96 ? 18.202 3.302 -39.248 1.00 57.09 96 GLY A CA 1
ATOM 729 C C . GLY A 1 96 ? 17.716 2.669 -37.936 1.00 57.09 96 GLY A C 1
ATOM 730 O O . GLY A 1 96 ? 16.559 2.281 -37.854 1.00 57.09 96 GLY A O 1
ATOM 731 N N . THR A 1 97 ? 18.552 2.581 -36.895 1.00 59.69 97 THR A N 1
ATOM 732 C CA . THR A 1 97 ? 18.252 1.790 -35.679 1.00 59.69 97 THR A CA 1
ATOM 733 C C . THR A 1 97 ? 17.718 2.619 -34.510 1.00 59.69 97 THR A C 1
ATOM 735 O O . THR A 1 97 ? 16.959 2.117 -33.684 1.00 59.69 97 THR A O 1
ATOM 738 N N . LEU A 1 98 ? 18.057 3.908 -34.436 1.00 62.44 98 LEU A N 1
ATOM 739 C CA . LEU A 1 98 ? 17.623 4.796 -33.347 1.00 62.44 98 LEU A CA 1
ATOM 740 C C . LEU A 1 98 ? 16.095 4.994 -33.264 1.00 62.44 98 LEU A C 1
ATOM 742 O O . LEU A 1 98 ? 15.582 5.012 -32.145 1.00 62.44 98 LEU A O 1
ATOM 746 N N . PRO A 1 99 ? 15.336 5.117 -34.377 1.00 68.00 99 PRO A N 1
ATOM 747 C CA . PRO A 1 99 ? 13.884 5.299 -34.312 1.00 68.00 99 PRO A CA 1
ATOM 748 C C . PRO A 1 99 ? 13.140 4.038 -33.859 1.00 68.00 99 PRO A C 1
ATOM 750 O O . PRO A 1 99 ? 12.144 4.139 -33.143 1.00 68.00 99 PRO A O 1
ATOM 753 N N . GLU A 1 100 ? 13.614 2.859 -34.265 1.00 65.88 100 GLU A N 1
ATOM 754 C CA . GLU A 1 100 ? 13.013 1.573 -33.895 1.00 65.88 100 GLU A CA 1
ATOM 755 C C . GLU A 1 100 ? 13.301 1.222 -32.437 1.00 65.88 100 GLU A C 1
ATOM 757 O O . GLU A 1 100 ? 12.368 0.899 -31.706 1.00 65.88 100 GLU A O 1
ATOM 762 N N . LEU A 1 101 ? 14.544 1.411 -31.979 1.00 62.34 101 LEU A N 1
ATOM 763 C CA . LEU A 1 101 ? 14.914 1.242 -30.571 1.00 62.34 101 LEU A CA 1
ATOM 764 C C . LEU A 1 101 ? 14.172 2.236 -29.669 1.00 62.34 101 LEU A C 1
ATOM 766 O O . LEU A 1 101 ? 13.674 1.875 -28.608 1.00 62.34 101 LEU A O 1
ATOM 770 N N . ALA A 1 102 ? 14.019 3.491 -30.099 1.00 67.56 102 ALA A N 1
ATOM 771 C CA . ALA A 1 102 ? 13.230 4.466 -29.350 1.00 67.56 102 ALA A CA 1
ATOM 772 C C . ALA A 1 102 ? 11.738 4.089 -29.282 1.00 67.56 102 ALA A C 1
ATOM 774 O O . ALA A 1 102 ? 11.082 4.371 -28.280 1.00 67.56 102 ALA A O 1
ATOM 775 N N . ARG A 1 103 ? 11.180 3.461 -30.325 1.00 69.94 103 ARG A N 1
ATOM 776 C CA . ARG A 1 103 ? 9.792 2.969 -30.319 1.00 69.94 103 ARG A CA 1
ATOM 777 C C . ARG A 1 103 ? 9.622 1.737 -29.438 1.00 69.94 103 ARG A C 1
ATOM 779 O O . ARG A 1 103 ? 8.651 1.694 -28.685 1.00 69.94 103 ARG A O 1
ATOM 786 N N . SER A 1 104 ? 10.544 0.778 -29.497 1.00 67.12 104 SER A N 1
ATOM 787 C CA . SER A 1 104 ? 10.491 -0.424 -28.660 1.00 67.12 104 SER A CA 1
ATOM 788 C C . SER A 1 104 ? 10.614 -0.070 -27.178 1.00 67.12 104 SER A C 1
ATOM 790 O O . SER A 1 104 ? 9.793 -0.520 -26.385 1.00 67.12 104 SER A O 1
ATOM 792 N N . LEU A 1 105 ? 11.532 0.839 -26.827 1.00 71.31 105 LEU A N 1
ATOM 793 C CA . LEU A 1 105 ? 11.693 1.352 -25.461 1.00 71.31 105 L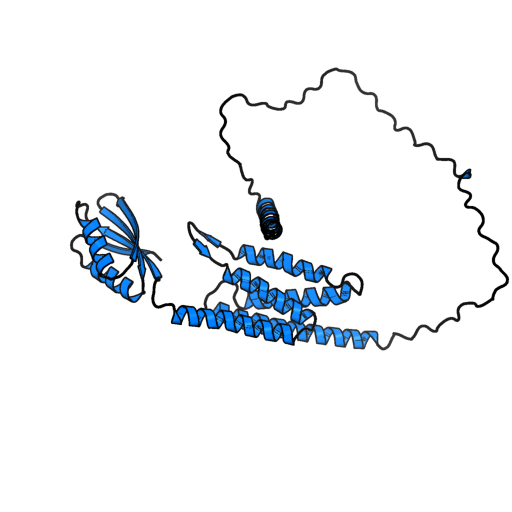EU A CA 1
ATOM 794 C C . LEU A 1 105 ? 10.428 2.060 -24.949 1.00 71.31 105 LEU A C 1
ATOM 796 O O . LEU A 1 105 ? 10.042 1.898 -23.794 1.00 71.31 105 LEU A O 1
ATOM 800 N N . ARG A 1 106 ? 9.742 2.828 -25.809 1.00 80.75 106 ARG A N 1
ATOM 801 C CA . ARG A 1 106 ? 8.481 3.498 -25.440 1.00 80.75 106 ARG A CA 1
ATOM 802 C C . ARG A 1 106 ? 7.356 2.504 -25.170 1.00 80.75 106 ARG A C 1
ATOM 804 O O . ARG A 1 106 ? 6.603 2.707 -24.224 1.00 80.75 106 ARG A O 1
ATOM 811 N N . LEU A 1 107 ? 7.221 1.464 -25.994 1.00 87.44 107 LEU A N 1
ATOM 812 C CA . LEU A 1 107 ? 6.173 0.461 -25.811 1.00 87.44 107 LEU A CA 1
ATOM 813 C C . LEU A 1 107 ? 6.420 -0.374 -24.551 1.00 87.44 107 LEU A C 1
ATOM 815 O O . LEU A 1 107 ? 5.488 -0.604 -23.787 1.00 87.44 107 LEU A O 1
ATOM 819 N N . GLU A 1 108 ?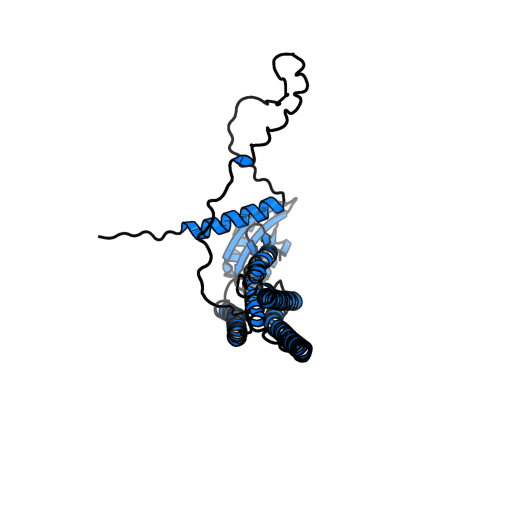 7.669 -0.773 -24.309 1.00 89.00 108 GLU A N 1
ATOM 820 C CA . GLU A 1 108 ? 8.057 -1.507 -23.105 1.00 89.00 108 GLU A CA 1
ATOM 821 C C . GLU A 1 108 ? 7.752 -0.704 -21.837 1.00 89.00 108 GLU A C 1
ATOM 823 O O . GLU A 1 108 ? 7.082 -1.214 -20.942 1.00 89.00 108 GLU A O 1
ATOM 828 N N . LEU A 1 109 ? 8.132 0.579 -21.796 1.00 91.62 109 LEU A N 1
ATOM 829 C CA . LEU A 1 109 ? 7.796 1.452 -20.674 1.00 91.62 109 LEU A CA 1
ATOM 830 C C . LEU A 1 109 ? 6.278 1.563 -20.482 1.00 91.62 109 LEU A C 1
ATOM 832 O O . LEU A 1 109 ? 5.793 1.428 -19.365 1.00 91.62 109 LEU A O 1
ATOM 836 N N . LEU A 1 110 ? 5.501 1.772 -21.548 1.00 94.44 110 LEU A N 1
ATOM 837 C CA . LEU A 1 110 ? 4.039 1.848 -21.433 1.00 94.44 110 LEU A CA 1
ATOM 838 C C . LEU A 1 110 ? 3.434 0.558 -20.861 1.00 94.44 110 LEU A C 1
ATOM 840 O O . LEU A 1 110 ? 2.535 0.632 -20.023 1.00 94.44 110 LEU A O 1
ATOM 844 N N . LEU A 1 111 ? 3.945 -0.609 -21.264 1.00 94.75 111 LEU A N 1
ATOM 845 C CA . LEU A 1 111 ? 3.525 -1.900 -20.717 1.00 94.75 111 LEU A CA 1
ATOM 846 C C . LEU A 1 111 ? 3.936 -2.061 -19.247 1.00 94.75 111 LEU A C 1
ATOM 848 O O . LEU A 1 111 ? 3.125 -2.522 -18.447 1.00 94.75 111 LEU A O 1
ATOM 852 N N . GLN A 1 112 ? 5.140 -1.626 -18.866 1.00 95.50 112 GLN A N 1
ATOM 853 C CA . GLN A 1 112 ? 5.589 -1.608 -17.469 1.00 95.50 112 GLN A CA 1
ATOM 854 C C . GLN A 1 112 ? 4.700 -0.714 -16.600 1.00 95.50 112 GLN A C 1
ATOM 856 O O . GLN A 1 112 ? 4.299 -1.118 -15.511 1.00 95.50 112 GLN A O 1
ATOM 861 N N . LEU A 1 113 ? 4.341 0.479 -17.082 1.00 97.56 113 LEU A N 1
ATOM 862 C CA . LEU A 1 113 ? 3.453 1.392 -16.360 1.00 97.56 113 LEU A CA 1
ATOM 863 C C . LEU A 1 113 ? 2.028 0.835 -16.260 1.00 97.56 113 LEU A C 1
ATOM 865 O O . LEU A 1 113 ? 1.404 0.954 -15.206 1.00 97.56 113 LEU A O 1
ATOM 869 N N . ALA A 1 114 ? 1.522 0.194 -17.316 1.00 97.62 114 ALA A N 1
ATOM 870 C CA . ALA A 1 114 ? 0.225 -0.477 -17.285 1.00 97.62 114 ALA A CA 1
ATOM 871 C C . ALA A 1 114 ? 0.218 -1.637 -16.277 1.00 97.62 114 ALA A C 1
ATOM 873 O O . ALA A 1 114 ? -0.702 -1.741 -15.466 1.00 97.62 114 ALA A O 1
ATOM 874 N N . LEU A 1 115 ? 1.266 -2.466 -16.265 1.00 97.88 115 LEU A N 1
ATOM 875 C CA . LEU A 1 115 ? 1.419 -3.543 -15.290 1.00 97.88 115 LEU A CA 1
ATOM 876 C C . LEU A 1 115 ? 1.521 -2.990 -13.863 1.00 97.88 115 LEU A C 1
ATOM 878 O O . LEU A 1 115 ? 0.807 -3.456 -12.980 1.00 97.88 115 LEU A O 1
ATOM 882 N N . ALA A 1 116 ? 2.327 -1.951 -13.639 1.00 98.00 116 ALA A N 1
ATOM 883 C CA . ALA A 1 116 ? 2.438 -1.290 -12.341 1.00 98.00 116 ALA A CA 1
ATOM 884 C C . ALA A 1 116 ? 1.080 -0.745 -11.861 1.00 98.00 116 ALA A C 1
ATOM 886 O O . ALA A 1 116 ? 0.736 -0.888 -10.688 1.00 98.00 116 ALA A O 1
ATOM 887 N N . ALA A 1 117 ? 0.274 -0.176 -12.763 1.00 98.19 117 ALA A N 1
ATOM 888 C CA . ALA A 1 117 ? -1.076 0.274 -12.439 1.00 98.19 117 ALA A CA 1
ATOM 889 C C . ALA A 1 117 ? -1.991 -0.887 -12.022 1.00 98.19 117 ALA A C 1
ATOM 891 O O . ALA A 1 117 ? -2.751 -0.745 -11.068 1.00 98.19 117 ALA A O 1
ATOM 892 N N . VAL A 1 118 ? -1.898 -2.044 -12.685 1.00 98.25 118 VAL A N 1
ATOM 893 C CA . VAL A 1 118 ? -2.675 -3.240 -12.322 1.00 98.25 118 VAL A CA 1
ATOM 894 C C . VAL A 1 118 ? -2.240 -3.798 -10.964 1.00 98.25 118 VAL A C 1
ATOM 896 O O . VAL A 1 118 ? -3.093 -4.070 -10.123 1.00 98.25 118 VAL A O 1
ATOM 899 N N . LEU A 1 119 ? -0.933 -3.927 -10.714 1.00 97.88 119 LEU A N 1
ATOM 900 C CA . LEU A 1 119 ? -0.407 -4.480 -9.458 1.00 97.88 119 LEU A CA 1
ATOM 901 C C . LEU A 1 119 ? -0.695 -3.568 -8.259 1.00 97.88 119 LEU A C 1
ATOM 903 O O . LEU A 1 119 ? -1.244 -4.018 -7.251 1.00 97.88 119 LEU A O 1
ATOM 907 N N . GLY A 1 120 ? -0.402 -2.269 -8.382 1.00 97.00 120 GLY A N 1
ATOM 908 C CA . GLY A 1 120 ? -0.766 -1.278 -7.367 1.00 97.00 120 GLY A CA 1
ATOM 909 C C . GLY A 1 120 ? -2.282 -1.152 -7.203 1.00 97.00 120 GLY A C 1
ATOM 910 O O . GLY A 1 120 ? -2.779 -0.963 -6.092 1.00 97.00 120 GLY A O 1
ATOM 911 N N . GLY A 1 121 ? -3.029 -1.319 -8.296 1.00 96.75 121 GLY A N 1
ATOM 912 C CA . GLY A 1 121 ? -4.485 -1.331 -8.307 1.00 96.75 121 GLY A CA 1
ATOM 913 C C . GLY A 1 121 ? -5.080 -2.499 -7.528 1.00 96.75 121 GLY A C 1
ATOM 914 O O . GLY A 1 121 ? -5.988 -2.283 -6.734 1.00 96.75 121 GLY A O 1
ATOM 915 N N . ALA A 1 122 ? -4.541 -3.711 -7.676 1.00 96.56 122 ALA A N 1
ATOM 916 C CA . ALA A 1 122 ? -5.013 -4.892 -6.953 1.00 96.56 122 ALA A CA 1
ATOM 917 C C . ALA A 1 122 ? -4.954 -4.697 -5.428 1.00 96.56 122 ALA A C 1
ATOM 919 O O . ALA A 1 122 ? -5.938 -4.946 -4.730 1.00 96.56 122 ALA A O 1
ATOM 920 N N . ILE A 1 123 ? -3.834 -4.166 -4.928 1.00 95.44 123 ILE A N 1
ATOM 921 C CA . ILE A 1 123 ? -3.677 -3.809 -3.511 1.00 95.44 123 ILE A CA 1
ATOM 922 C C . ILE A 1 123 ? -4.632 -2.666 -3.148 1.00 95.44 123 ILE A C 1
ATOM 924 O O . ILE A 1 123 ? -5.321 -2.716 -2.134 1.00 95.44 123 ILE A O 1
ATOM 928 N N . GLY A 1 124 ? -4.723 -1.642 -3.996 1.00 93.94 124 GLY A N 1
ATOM 929 C CA . GLY A 1 124 ? -5.595 -0.495 -3.773 1.00 93.94 124 GLY A CA 1
ATOM 930 C C . GLY A 1 124 ? -7.088 -0.837 -3.674 1.00 93.94 124 GLY A C 1
ATOM 931 O O . GLY A 1 124 ? -7.774 -0.249 -2.840 1.00 93.94 124 GLY A O 1
ATOM 932 N N . ILE A 1 125 ? -7.578 -1.798 -4.468 1.00 94.62 125 ILE A N 1
ATOM 933 C CA . ILE A 1 125 ? -8.964 -2.294 -4.419 1.00 94.62 125 ILE A CA 1
ATOM 934 C C . ILE A 1 125 ? -9.249 -2.913 -3.052 1.00 94.62 125 ILE A C 1
ATOM 936 O O . ILE A 1 125 ? -10.241 -2.562 -2.418 1.00 94.62 125 ILE A O 1
ATOM 940 N N . GLU A 1 126 ? -8.368 -3.791 -2.570 1.00 91.56 126 GLU A N 1
ATOM 941 C CA . GLU A 1 126 ? -8.505 -4.408 -1.247 1.00 91.56 126 GLU A CA 1
ATOM 942 C C . GLU A 1 126 ? -8.599 -3.347 -0.144 1.00 91.56 126 GLU A C 1
ATOM 944 O O . GLU A 1 126 ? -9.485 -3.416 0.717 1.00 91.56 126 GLU A O 1
ATOM 949 N N . ARG A 1 127 ? -7.740 -2.324 -0.212 1.00 90.81 127 ARG A N 1
ATOM 950 C CA . ARG A 1 127 ? -7.714 -1.246 0.782 1.00 90.81 127 ARG A CA 1
ATOM 951 C C . ARG A 1 127 ? -8.968 -0.389 0.749 1.00 90.81 127 ARG A C 1
ATOM 953 O O . ARG A 1 127 ? -9.497 -0.054 1.809 1.00 90.81 127 ARG A O 1
ATOM 960 N N . GLU A 1 128 ? -9.441 -0.044 -0.447 1.00 90.69 128 GLU A N 1
ATOM 961 C CA . GLU A 1 128 ? -10.637 0.778 -0.637 1.00 90.69 128 GLU A CA 1
ATOM 962 C C . GLU A 1 128 ? -11.900 0.035 -0.192 1.00 90.69 128 GLU A C 1
ATOM 964 O O . GLU A 1 128 ? -12.708 0.597 0.545 1.00 90.69 128 GLU A O 1
ATOM 969 N N . MET A 1 129 ? -12.013 -1.259 -0.510 1.00 86.94 129 MET A N 1
ATOM 970 C CA . MET A 1 129 ? -13.115 -2.108 -0.040 1.00 86.94 129 MET A CA 1
ATOM 971 C C . MET A 1 129 ? -13.166 -2.225 1.490 1.00 86.94 129 MET A C 1
ATOM 973 O O . MET A 1 129 ? -14.248 -2.347 2.060 1.00 86.94 129 MET A O 1
ATOM 977 N N . LYS A 1 130 ? -12.015 -2.173 2.172 1.00 83.38 130 LYS A N 1
ATOM 978 C CA . LYS A 1 130 ? -11.926 -2.201 3.644 1.00 83.38 130 LYS A CA 1
ATOM 979 C C . LYS A 1 130 ? -11.959 -0.813 4.297 1.00 83.38 130 LYS A C 1
ATOM 981 O O . LYS A 1 130 ? -11.693 -0.710 5.498 1.00 83.38 130 LYS A O 1
ATOM 986 N N . GLY A 1 131 ? -12.233 0.249 3.532 1.00 82.00 131 GLY A N 1
ATOM 987 C CA . GLY A 1 131 ? -12.297 1.626 4.031 1.00 82.00 131 GLY A CA 1
ATOM 988 C C . GLY A 1 131 ? -10.984 2.125 4.644 1.00 82.00 131 GLY A C 1
ATOM 989 O O . GLY A 1 131 ? -10.998 2.980 5.529 1.00 82.00 131 GLY A O 1
ATOM 990 N N . LYS A 1 132 ? -9.837 1.560 4.243 1.00 82.94 132 LYS A N 1
ATOM 991 C CA . LYS A 1 132 ? -8.526 1.934 4.786 1.00 82.94 132 LYS A CA 1
ATOM 992 C C . LYS A 1 132 ? -7.973 3.171 4.063 1.00 82.94 132 LYS A C 1
ATOM 994 O O . LYS A 1 132 ? -8.197 3.331 2.863 1.00 82.94 132 LYS A O 1
ATOM 999 N N . PRO A 1 133 ? -7.196 4.029 4.752 1.00 78.25 133 PRO A N 1
ATOM 1000 C CA . PRO A 1 133 ? -6.550 5.166 4.107 1.00 78.25 133 PRO A CA 1
ATOM 1001 C C . PRO A 1 133 ? -5.506 4.692 3.085 1.00 78.25 133 PRO A C 1
ATOM 1003 O O . PRO A 1 133 ? -4.926 3.611 3.246 1.00 78.25 133 PRO A O 1
ATOM 1006 N N . ALA A 1 134 ? -5.260 5.524 2.066 1.00 83.44 134 ALA A N 1
ATOM 1007 C CA . ALA A 1 134 ? -4.537 5.175 0.838 1.00 83.44 134 ALA A CA 1
ATOM 1008 C C . ALA A 1 134 ? -5.229 4.038 0.058 1.00 83.44 134 ALA A C 1
ATOM 1010 O O . ALA A 1 134 ? -4.793 2.890 0.097 1.00 83.44 134 ALA A O 1
ATOM 1011 N N . GLY A 1 135 ? -6.329 4.384 -0.625 1.00 88.00 135 GLY A N 1
ATOM 1012 C CA . GLY A 1 135 ? -7.146 3.480 -1.451 1.00 88.00 135 GLY A CA 1
ATOM 1013 C C . GLY A 1 135 ? -6.620 3.305 -2.881 1.00 88.00 135 GLY A C 1
ATOM 1014 O O . GLY A 1 135 ? -5.416 3.426 -3.131 1.00 88.00 135 GLY A O 1
ATOM 1015 N N . LEU A 1 136 ? -7.506 3.048 -3.847 1.00 93.94 136 LEU A N 1
ATOM 1016 C CA . LEU A 1 136 ? -7.135 2.653 -5.210 1.00 93.94 136 LEU A CA 1
ATOM 1017 C C . LEU A 1 136 ? -6.232 3.667 -5.911 1.00 93.94 136 LEU A C 1
ATOM 1019 O O . LEU A 1 136 ? -5.134 3.336 -6.358 1.00 93.94 136 LEU A O 1
ATOM 1023 N N . ARG A 1 137 ? -6.675 4.927 -5.965 1.00 95.19 137 ARG A N 1
ATOM 1024 C CA . ARG A 1 137 ? -5.969 5.996 -6.694 1.00 95.19 137 ARG A CA 1
ATOM 1025 C C . ARG A 1 137 ? -4.555 6.203 -6.159 1.00 95.19 137 ARG A C 1
ATOM 1027 O O . ARG A 1 137 ? -3.619 6.364 -6.934 1.00 95.19 137 ARG A O 1
ATOM 1034 N N . THR A 1 138 ? -4.400 6.171 -4.837 1.00 94.06 138 THR A N 1
ATOM 1035 C CA . THR A 1 138 ? -3.115 6.390 -4.171 1.00 94.06 138 THR A CA 1
ATOM 1036 C C . THR A 1 138 ? -2.124 5.280 -4.510 1.00 94.06 138 THR A C 1
ATOM 1038 O O . THR A 1 138 ? -1.011 5.579 -4.936 1.00 94.06 138 THR A O 1
ATOM 1041 N N . ASN A 1 139 ? -2.526 4.010 -4.391 1.00 95.94 139 ASN A N 1
ATOM 1042 C CA . ASN A 1 139 ? -1.624 2.887 -4.662 1.00 95.94 139 ASN A CA 1
ATOM 1043 C C . ASN A 1 139 ? -1.242 2.791 -6.146 1.00 95.94 139 ASN A C 1
ATOM 1045 O O . ASN A 1 139 ? -0.079 2.535 -6.451 1.00 95.94 139 ASN A O 1
ATOM 1049 N N . ILE A 1 140 ? -2.170 3.078 -7.068 1.00 97.75 140 ILE A N 1
ATOM 1050 C CA . ILE A 1 140 ? -1.861 3.143 -8.506 1.00 97.75 140 ILE A CA 1
ATOM 1051 C C . ILE A 1 140 ? -0.788 4.203 -8.777 1.00 97.75 140 ILE A C 1
ATOM 1053 O O . ILE A 1 140 ? 0.223 3.900 -9.405 1.00 97.75 140 ILE A O 1
ATOM 1057 N N . LEU A 1 141 ? -0.975 5.434 -8.287 1.00 97.00 141 LEU A N 1
ATOM 1058 C CA . LEU A 1 141 ? -0.041 6.532 -8.557 1.00 97.00 141 LEU A CA 1
ATOM 1059 C C . LEU A 1 141 ? 1.349 6.284 -7.961 1.00 97.00 141 LEU A C 1
ATOM 1061 O O . LEU A 1 141 ? 2.348 6.581 -8.614 1.00 97.00 141 LEU A O 1
ATOM 1065 N N . ILE A 1 142 ? 1.423 5.706 -6.758 1.00 96.44 142 ILE A N 1
ATOM 1066 C CA . ILE A 1 142 ? 2.699 5.335 -6.131 1.00 96.44 142 ILE A CA 1
ATOM 1067 C C . ILE A 1 142 ? 3.414 4.270 -6.968 1.00 96.44 142 ILE A C 1
ATOM 1069 O O . ILE A 1 142 ? 4.592 4.434 -7.282 1.00 96.44 142 ILE A O 1
ATOM 1073 N N . CYS A 1 143 ? 2.707 3.206 -7.361 1.00 97.56 143 CYS A N 1
ATOM 1074 C CA . CYS A 1 143 ? 3.295 2.099 -8.113 1.00 97.56 143 CYS A CA 1
ATOM 1075 C C . CYS A 1 143 ? 3.778 2.548 -9.502 1.00 97.56 143 CYS A C 1
ATOM 1077 O O . CYS A 1 143 ? 4.902 2.244 -9.900 1.00 97.56 143 CYS A O 1
ATOM 1079 N N . VAL A 1 144 ? 2.958 3.323 -10.222 1.00 98.00 144 VAL A N 1
ATOM 1080 C CA . VAL A 1 144 ? 3.289 3.868 -11.550 1.00 98.00 144 VAL A CA 1
ATOM 1081 C C . VAL A 1 144 ? 4.451 4.857 -11.469 1.00 98.00 144 VAL A C 1
ATOM 1083 O O . VAL A 1 144 ? 5.382 4.776 -12.268 1.00 98.00 144 VAL A O 1
ATOM 1086 N N . GLY A 1 145 ? 4.431 5.775 -10.497 1.00 96.81 145 GLY A N 1
ATOM 1087 C CA . GLY A 1 145 ? 5.506 6.748 -10.308 1.00 96.81 145 GLY A CA 1
ATOM 1088 C C . GLY A 1 145 ? 6.841 6.078 -9.985 1.00 96.81 145 GLY A C 1
ATOM 1089 O O . GLY A 1 145 ? 7.860 6.415 -10.586 1.00 96.81 145 GLY A O 1
ATOM 1090 N N . ALA A 1 146 ? 6.830 5.084 -9.093 1.00 97.19 146 ALA A N 1
ATOM 1091 C CA . ALA A 1 146 ? 8.014 4.300 -8.760 1.00 97.19 146 ALA A CA 1
ATOM 1092 C C . ALA A 1 146 ? 8.565 3.541 -9.980 1.00 97.19 146 ALA A C 1
ATOM 1094 O O . ALA A 1 146 ? 9.764 3.615 -10.241 1.00 97.19 146 ALA A O 1
ATOM 1095 N N . ALA A 1 147 ? 7.701 2.895 -10.773 1.00 96.88 147 ALA A N 1
ATOM 1096 C CA . ALA A 1 147 ? 8.108 2.214 -12.003 1.00 96.88 147 ALA A CA 1
ATOM 1097 C C . ALA A 1 147 ? 8.760 3.173 -13.009 1.00 96.88 147 ALA A C 1
ATOM 1099 O O . ALA A 1 147 ? 9.831 2.880 -13.542 1.00 96.88 147 ALA A O 1
ATOM 1100 N N . LEU A 1 148 ? 8.159 4.349 -13.216 1.00 95.06 148 LEU A N 1
ATOM 1101 C CA . LEU A 1 148 ? 8.697 5.369 -14.112 1.00 95.06 148 LEU A CA 1
ATOM 1102 C C . LEU A 1 148 ? 10.069 5.868 -13.646 1.00 95.06 148 LEU A C 1
ATOM 1104 O O . LEU A 1 148 ? 11.009 5.901 -14.438 1.00 95.06 148 LEU A O 1
ATOM 1108 N N . PHE A 1 149 ? 10.206 6.249 -12.373 1.00 94.50 149 PHE A N 1
ATOM 1109 C CA . PHE A 1 149 ? 11.477 6.755 -11.851 1.00 94.50 149 PHE A CA 1
ATOM 1110 C C . PHE A 1 149 ? 12.578 5.701 -11.884 1.00 94.50 149 PHE A C 1
ATOM 1112 O O . PHE A 1 149 ? 13.721 6.032 -12.199 1.00 94.50 149 PHE A O 1
ATOM 1119 N N . THR A 1 150 ? 12.249 4.439 -11.619 1.00 94.06 150 THR A N 1
ATOM 1120 C CA . THR A 1 150 ? 13.212 3.345 -11.719 1.00 94.06 150 THR A CA 1
ATOM 1121 C C . THR A 1 150 ? 13.652 3.103 -13.158 1.00 94.06 150 THR A C 1
ATOM 1123 O O . THR A 1 150 ? 14.854 3.032 -13.406 1.00 94.06 150 THR A O 1
ATOM 1126 N N . HIS A 1 151 ? 12.724 3.081 -14.117 1.00 91.56 151 HIS A N 1
ATOM 1127 C CA . HIS A 1 151 ? 13.073 2.954 -15.533 1.00 91.56 151 HIS A CA 1
ATOM 1128 C C . HIS A 1 151 ? 13.961 4.120 -16.006 1.00 91.56 151 HIS A C 1
ATOM 1130 O O . HIS A 1 151 ? 14.990 3.914 -16.651 1.00 91.56 151 HIS A O 1
ATOM 1136 N N . LEU A 1 152 ? 13.618 5.358 -15.628 1.00 89.62 152 LEU A N 1
ATOM 1137 C CA . LEU A 1 152 ? 14.434 6.541 -15.924 1.00 89.62 152 LEU A CA 1
ATOM 1138 C C . LEU A 1 152 ? 15.823 6.463 -15.276 1.00 89.62 152 LEU A C 1
ATOM 1140 O O . LEU A 1 152 ? 16.803 6.883 -15.890 1.00 89.62 152 LEU A O 1
ATOM 1144 N N . SER A 1 153 ? 15.925 5.904 -14.067 1.00 90.19 153 SER A N 1
ATOM 1145 C CA . SER A 1 153 ? 17.200 5.681 -13.375 1.00 90.19 153 SER A CA 1
ATOM 1146 C C . SER A 1 153 ? 18.132 4.779 -14.180 1.00 90.19 153 SER A C 1
ATOM 1148 O O . SER A 1 153 ? 19.303 5.112 -14.349 1.00 90.19 153 SER A O 1
ATOM 1150 N N . LEU A 1 154 ? 17.607 3.683 -14.734 1.00 87.75 154 LEU A N 1
ATOM 1151 C CA . LEU A 1 154 ? 18.382 2.757 -15.561 1.00 87.75 154 LEU A CA 1
ATOM 1152 C C . LEU A 1 154 ? 18.842 3.409 -16.870 1.00 87.75 154 LEU A C 1
ATOM 1154 O O . LEU A 1 154 ? 19.983 3.222 -17.291 1.00 87.75 154 LEU A O 1
ATOM 1158 N N . LEU A 1 155 ? 17.972 4.209 -17.489 1.00 84.62 155 LEU A N 1
ATOM 1159 C CA . LEU A 1 155 ? 18.257 4.853 -18.769 1.00 84.62 155 LEU A CA 1
ATOM 1160 C C . LEU A 1 155 ? 19.276 5.997 -18.640 1.00 84.62 155 LEU A C 1
ATOM 1162 O O . LEU A 1 155 ? 20.160 6.134 -19.483 1.00 84.62 155 LEU A O 1
ATOM 1166 N N . ILE A 1 156 ? 19.168 6.812 -17.587 1.00 84.94 156 ILE A N 1
ATOM 1167 C CA . ILE A 1 156 ? 20.020 7.993 -17.373 1.00 84.94 156 ILE A CA 1
ATOM 1168 C C . ILE A 1 156 ? 21.311 7.629 -16.626 1.00 84.94 156 ILE A C 1
ATOM 1170 O O . ILE A 1 156 ? 22.368 8.192 -16.905 1.00 84.94 156 ILE A O 1
ATOM 1174 N N . GLY A 1 157 ? 21.239 6.705 -15.664 1.00 78.06 157 GLY A N 1
ATOM 1175 C CA . GLY A 1 157 ? 22.348 6.368 -14.767 1.00 78.06 157 GLY A CA 1
ATOM 1176 C C . GLY A 1 157 ? 23.493 5.598 -15.430 1.00 78.06 157 GLY A C 1
ATOM 1177 O O . GLY A 1 157 ? 24.624 5.628 -14.929 1.00 78.06 157 GLY A O 1
ATOM 1178 N N . GLY A 1 158 ? 23.231 4.946 -16.569 1.00 71.69 158 GLY A N 1
ATOM 1179 C CA . GLY A 1 158 ? 24.220 4.158 -17.304 1.00 71.69 158 GLY A CA 1
ATOM 1180 C C . GLY A 1 158 ? 24.898 3.092 -16.432 1.00 71.69 158 GLY A C 1
ATOM 1181 O O . GLY A 1 158 ? 24.361 2.656 -15.419 1.00 71.69 158 GLY A O 1
ATOM 1182 N N . GLN A 1 159 ? 26.115 2.682 -16.801 1.00 71.38 159 GLN A N 1
ATOM 1183 C CA . GLN A 1 159 ? 26.896 1.696 -16.031 1.00 71.38 159 GLN A CA 1
ATOM 1184 C C . GLN A 1 159 ? 27.497 2.266 -14.735 1.00 71.38 159 GLN A C 1
ATOM 1186 O O . GLN A 1 159 ? 27.980 1.513 -13.898 1.00 71.38 159 GLN A O 1
ATOM 1191 N N . ALA A 1 160 ? 27.515 3.593 -14.579 1.00 75.00 160 ALA A N 1
ATOM 1192 C CA . ALA A 1 160 ? 28.213 4.240 -13.476 1.00 75.00 160 ALA A CA 1
ATOM 1193 C C . ALA A 1 160 ? 27.356 4.335 -12.208 1.00 75.00 160 ALA A C 1
ATOM 1195 O O . ALA A 1 160 ? 27.888 4.140 -11.123 1.00 75.00 160 ALA A O 1
ATOM 1196 N N . ASN A 1 161 ? 26.064 4.674 -12.328 1.00 80.44 161 ASN A N 1
ATOM 1197 C CA . ASN A 1 161 ? 25.166 4.855 -11.178 1.00 80.44 161 ASN A CA 1
ATOM 1198 C C . ASN A 1 161 ? 23.682 4.600 -11.547 1.00 80.44 161 ASN A C 1
ATOM 1200 O O . ASN A 1 161 ? 22.873 5.537 -11.502 1.00 80.44 161 ASN A O 1
ATOM 1204 N N . PRO A 1 162 ? 23.301 3.373 -11.947 1.00 78.75 162 PRO A N 1
ATOM 1205 C CA . PRO A 1 162 ? 21.935 3.053 -12.384 1.00 78.75 162 PRO A CA 1
ATOM 1206 C C . PRO A 1 162 ? 20.872 3.167 -11.275 1.00 78.75 162 PRO A C 1
ATOM 1208 O O . PRO A 1 162 ? 19.676 3.195 -11.555 1.00 78.75 162 PRO A O 1
ATOM 1211 N N . ASP A 1 163 ? 21.280 3.262 -10.012 1.00 84.81 163 ASP A N 1
ATOM 1212 C CA . ASP A 1 163 ? 20.445 3.197 -8.811 1.00 84.81 163 ASP A CA 1
ATOM 1213 C C . ASP A 1 163 ? 20.093 4.568 -8.205 1.00 84.81 163 ASP A C 1
ATOM 1215 O O . ASP A 1 163 ? 19.173 4.663 -7.397 1.00 84.81 163 ASP A O 1
ATOM 1219 N N . ARG A 1 164 ? 20.771 5.654 -8.596 1.00 83.44 164 ARG A N 1
ATOM 1220 C CA . ARG A 1 164 ? 20.657 6.964 -7.922 1.00 83.44 164 ARG A CA 1
ATOM 1221 C C . ARG A 1 164 ? 19.248 7.563 -7.885 1.00 83.44 164 ARG A C 1
ATOM 1223 O O . ARG A 1 164 ? 18.822 8.073 -6.846 1.00 83.44 164 ARG A O 1
ATOM 1230 N N . ILE A 1 165 ? 18.531 7.547 -9.010 1.00 86.75 165 ILE A N 1
ATOM 1231 C CA . ILE A 1 165 ? 17.169 8.103 -9.071 1.00 86.75 165 ILE A CA 1
ATOM 1232 C C . ILE A 1 165 ? 16.205 7.133 -8.375 1.00 86.75 165 ILE A C 1
ATOM 1234 O O . ILE A 1 165 ? 15.375 7.563 -7.576 1.00 86.75 165 ILE A O 1
ATOM 1238 N N . ALA A 1 166 ? 16.386 5.827 -8.589 1.00 87.31 166 ALA A N 1
ATOM 1239 C CA . ALA A 1 166 ? 15.613 4.774 -7.934 1.00 87.31 166 ALA A CA 1
ATOM 1240 C C . ALA A 1 166 ? 15.715 4.838 -6.394 1.00 87.31 166 ALA A C 1
ATOM 1242 O O . ALA A 1 166 ? 14.702 4.751 -5.705 1.00 87.31 166 ALA A O 1
ATOM 1243 N N . ALA A 1 167 ? 16.901 5.092 -5.836 1.00 88.44 167 ALA A N 1
ATOM 1244 C CA . ALA A 1 167 ? 17.106 5.257 -4.396 1.00 88.44 167 ALA A CA 1
ATOM 1245 C C . ALA A 1 167 ? 16.319 6.445 -3.814 1.00 88.44 167 ALA A C 1
ATOM 1247 O O . ALA A 1 167 ? 15.849 6.388 -2.677 1.00 88.44 167 ALA A O 1
ATOM 1248 N N . SER A 1 168 ? 16.114 7.506 -4.602 1.00 90.56 168 SER A N 1
ATOM 1249 C CA . SER A 1 168 ? 15.345 8.680 -4.167 1.00 90.56 168 SER A CA 1
ATOM 1250 C C . SER A 1 168 ? 13.854 8.370 -3.977 1.00 90.56 168 SER A C 1
ATOM 1252 O O . SER A 1 168 ? 13.198 9.015 -3.157 1.00 90.56 168 SER A O 1
ATOM 1254 N N . VAL A 1 169 ? 13.323 7.355 -4.673 1.00 92.88 169 VAL A N 1
ATOM 1255 C CA . VAL A 1 169 ? 11.931 6.900 -4.517 1.00 92.88 169 VAL A CA 1
ATOM 1256 C C . VAL A 1 169 ? 11.684 6.400 -3.095 1.00 92.88 169 VAL A C 1
ATOM 1258 O O . VAL A 1 169 ? 10.678 6.765 -2.490 1.00 92.88 169 VAL A O 1
ATOM 1261 N N . ILE A 1 170 ? 12.621 5.634 -2.525 1.00 90.00 170 ILE A N 1
ATOM 1262 C CA . ILE A 1 170 ? 12.501 5.069 -1.170 1.00 90.00 170 ILE A CA 1
ATOM 1263 C C . ILE A 1 170 ? 12.366 6.194 -0.136 1.00 90.00 170 ILE A C 1
ATOM 1265 O O . ILE A 1 170 ? 11.477 6.158 0.717 1.00 90.00 170 ILE A O 1
ATOM 1269 N N . THR A 1 171 ? 13.201 7.227 -0.252 1.00 89.44 171 THR A N 1
ATOM 1270 C CA . THR A 1 171 ? 13.156 8.401 0.629 1.00 89.44 171 THR A CA 1
ATOM 1271 C C . THR A 1 171 ? 11.849 9.182 0.466 1.00 89.44 171 THR A C 1
ATOM 1273 O O . THR A 1 171 ? 11.212 9.524 1.462 1.00 89.44 171 THR A O 1
ATOM 1276 N N . GLY A 1 172 ? 11.415 9.437 -0.774 1.00 89.31 172 GLY A N 1
ATOM 1277 C CA . GLY A 1 172 ? 10.180 10.181 -1.045 1.00 89.31 172 GLY A CA 1
ATOM 1278 C C . GLY A 1 172 ? 8.924 9.462 -0.545 1.00 89.31 172 GLY A C 1
ATOM 1279 O O . GLY A 1 172 ? 8.053 10.071 0.073 1.00 89.31 172 GLY A O 1
ATOM 1280 N N . VAL A 1 173 ? 8.849 8.147 -0.742 1.00 92.25 173 VAL A N 1
ATOM 1281 C CA . VAL A 1 173 ? 7.723 7.323 -0.284 1.00 92.25 173 VAL A CA 1
ATOM 1282 C C . VAL A 1 173 ? 7.706 7.203 1.238 1.00 92.25 173 VAL A C 1
ATOM 1284 O O . VAL A 1 173 ? 6.627 7.220 1.828 1.00 92.25 173 VAL A O 1
ATOM 1287 N N . GLY A 1 174 ? 8.873 7.160 1.890 1.00 87.75 174 GLY A N 1
ATOM 1288 C CA . GLY A 1 174 ? 8.971 7.205 3.351 1.00 87.75 174 GLY A CA 1
ATOM 1289 C C . GLY A 1 174 ? 8.297 8.443 3.953 1.00 87.75 174 GLY A C 1
ATOM 1290 O O . GLY A 1 174 ? 7.600 8.331 4.960 1.00 87.75 174 GLY A O 1
ATOM 1291 N N . PHE A 1 175 ? 8.417 9.601 3.296 1.00 87.81 175 PHE A N 1
ATOM 1292 C CA . PHE A 1 175 ? 7.736 10.831 3.711 1.00 87.81 175 PHE A CA 1
ATOM 1293 C C . PHE A 1 175 ? 6.208 10.739 3.557 1.00 87.81 175 PHE A C 1
ATOM 1295 O O . PHE A 1 175 ? 5.472 11.086 4.480 1.00 87.81 175 PHE A O 1
ATOM 1302 N N . ILE A 1 176 ? 5.721 10.210 2.429 1.00 85.81 176 ILE A N 1
ATOM 1303 C CA . ILE A 1 176 ? 4.280 9.999 2.199 1.00 85.81 176 ILE A CA 1
ATOM 1304 C C . ILE A 1 176 ? 3.716 9.005 3.224 1.00 85.81 176 ILE A C 1
ATOM 1306 O O . ILE A 1 176 ? 2.661 9.248 3.807 1.00 85.81 176 ILE A O 1
ATOM 1310 N N . GLY A 1 177 ? 4.439 7.912 3.481 1.00 84.75 177 GLY A N 1
ATOM 1311 C CA . GLY A 1 177 ? 4.073 6.902 4.470 1.00 84.75 177 GLY A CA 1
ATOM 1312 C C . GLY A 1 177 ? 3.977 7.487 5.878 1.00 84.75 177 GLY A C 1
ATOM 1313 O O . GLY A 1 177 ? 2.960 7.294 6.540 1.00 84.75 177 GLY A O 1
ATOM 1314 N N . ALA A 1 178 ? 4.970 8.272 6.309 1.00 84.81 178 ALA A N 1
ATOM 1315 C CA . ALA A 1 178 ? 4.935 8.960 7.600 1.00 84.81 178 ALA A CA 1
ATOM 1316 C C . ALA A 1 178 ? 3.724 9.900 7.727 1.00 84.81 178 ALA A C 1
ATOM 1318 O O . ALA A 1 178 ? 3.073 9.915 8.769 1.00 84.81 178 ALA A O 1
ATOM 1319 N N . GLY A 1 179 ? 3.361 10.608 6.650 1.00 84.38 179 GLY A N 1
ATOM 1320 C CA . GLY A 1 179 ? 2.173 11.469 6.608 1.00 84.38 179 GLY A CA 1
ATOM 1321 C C . GLY A 1 179 ? 0.840 10.729 6.770 1.00 84.38 179 GLY A C 1
ATOM 1322 O O . GLY A 1 179 ? -0.162 11.350 7.115 1.00 84.38 179 GLY A O 1
ATOM 1323 N N . THR A 1 180 ? 0.810 9.408 6.562 1.00 83.00 180 THR A N 1
ATOM 1324 C CA . THR A 1 180 ? -0.391 8.589 6.805 1.00 83.00 180 THR A CA 1
ATOM 1325 C C . THR A 1 180 ? -0.521 8.079 8.240 1.00 83.00 180 THR A C 1
ATOM 1327 O O . THR A 1 180 ? -1.564 7.521 8.581 1.00 83.00 180 THR A O 1
ATOM 1330 N N . ILE A 1 181 ? 0.499 8.273 9.084 1.00 84.56 181 ILE A N 1
ATOM 1331 C CA . ILE A 1 181 ? 0.484 7.846 10.485 1.00 84.56 181 ILE A CA 1
ATOM 1332 C C . ILE A 1 181 ? -0.087 8.975 11.346 1.00 84.56 181 ILE A C 1
ATOM 1334 O O . ILE A 1 181 ? 0.528 10.027 11.515 1.00 84.56 181 ILE A O 1
ATOM 1338 N N . LEU A 1 182 ? -1.258 8.736 11.930 1.00 75.44 182 LEU A N 1
ATOM 1339 C CA . LEU A 1 182 ? -1.946 9.682 12.802 1.00 75.44 182 LEU A CA 1
ATOM 1340 C C . LEU A 1 182 ? -1.743 9.287 14.265 1.00 75.44 182 LEU A C 1
ATOM 1342 O O . LEU A 1 182 ? -1.971 8.137 14.642 1.00 75.44 182 LEU A O 1
ATOM 1346 N N . HIS A 1 183 ? -1.344 10.257 15.087 1.00 71.19 183 HIS A N 1
ATOM 1347 C CA . HIS A 1 183 ? -1.237 10.108 16.536 1.00 71.19 183 HIS A CA 1
ATOM 1348 C C . HIS A 1 183 ? -2.392 10.860 17.197 1.00 71.19 183 HIS A C 1
ATOM 1350 O O . HIS A 1 183 ? -2.468 12.085 17.112 1.00 71.19 183 HIS A O 1
ATOM 1356 N N . MET A 1 184 ? -3.289 10.128 17.852 1.00 64.19 184 MET A N 1
ATOM 1357 C CA . MET A 1 184 ? -4.323 10.684 18.725 1.00 64.19 184 MET A CA 1
ATOM 1358 C C . MET A 1 184 ? -3.998 10.312 20.175 1.00 64.19 184 MET A C 1
ATOM 1360 O O . MET A 1 184 ? -3.152 9.453 20.420 1.00 64.19 184 MET A O 1
ATOM 1364 N N . ARG A 1 185 ? -4.604 10.997 21.153 1.00 49.97 185 ARG A N 1
ATOM 1365 C CA . ARG A 1 185 ? -4.308 10.832 22.590 1.00 49.97 185 ARG A CA 1
ATOM 1366 C C . ARG A 1 185 ? -4.482 9.369 23.042 1.00 49.97 185 ARG A C 1
ATOM 1368 O O . ARG A 1 185 ? -5.572 8.969 23.418 1.00 49.97 185 ARG A O 1
ATOM 1375 N N . GLY A 1 186 ? -3.398 8.591 23.001 1.00 61.09 186 GLY A N 1
ATOM 1376 C CA . GLY A 1 186 ? -3.361 7.180 23.402 1.00 61.09 186 GLY A CA 1
ATOM 1377 C C . GLY A 1 186 ? -3.497 6.147 22.273 1.00 61.09 186 GLY A C 1
ATOM 1378 O O . GLY A 1 186 ? -3.398 4.956 22.557 1.00 61.09 186 GLY A O 1
ATOM 1379 N N . SER A 1 187 ? -3.671 6.546 21.005 1.00 60.78 187 SER A N 1
ATOM 1380 C CA . SER A 1 187 ? -3.789 5.603 19.880 1.00 60.78 187 SER A CA 1
ATOM 1381 C C . SER A 1 187 ? -3.020 6.054 18.630 1.00 60.78 187 SER A C 1
ATOM 1383 O O . SER A 1 187 ? -3.004 7.231 18.263 1.00 60.78 187 SER A O 1
ATOM 1385 N N . VAL A 1 188 ? -2.358 5.097 17.970 1.00 73.75 188 VAL A N 1
ATOM 1386 C CA . VAL A 1 188 ? -1.655 5.303 16.693 1.00 73.75 188 VAL A CA 1
ATOM 1387 C C . VAL A 1 188 ? -2.436 4.597 15.591 1.00 73.75 188 VAL A C 1
ATOM 1389 O O . VAL A 1 188 ? -2.663 3.390 15.663 1.00 73.75 188 VAL A O 1
ATOM 1392 N N . SER A 1 189 ? -2.832 5.342 14.561 1.00 75.06 189 SER A N 1
ATOM 1393 C CA . SER A 1 189 ? -3.550 4.826 13.392 1.00 75.06 189 SER A CA 1
ATOM 1394 C C . SER A 1 189 ? -2.726 5.022 12.118 1.00 75.06 189 SER A C 1
ATOM 1396 O O . SER A 1 189 ? -1.896 5.923 12.032 1.00 75.06 189 SER A O 1
ATOM 1398 N N . GLY A 1 190 ? -2.937 4.165 11.116 1.00 82.44 190 GLY A N 1
ATOM 1399 C CA . GLY A 1 190 ? -2.306 4.302 9.797 1.00 82.44 190 GLY A CA 1
ATOM 1400 C C . GLY A 1 190 ? -0.973 3.569 9.595 1.00 82.44 190 GLY A C 1
ATOM 1401 O O . GLY A 1 190 ? -0.454 3.587 8.483 1.00 82.44 190 GLY A O 1
ATOM 1402 N N . LEU A 1 191 ? -0.456 2.841 10.595 1.00 86.38 191 LEU A N 1
ATOM 1403 C CA . LEU A 1 191 ? 0.787 2.050 10.484 1.00 86.38 191 LEU A CA 1
ATOM 1404 C C . LEU A 1 191 ? 0.776 1.079 9.290 1.00 86.38 191 LEU A C 1
ATOM 1406 O O . LEU A 1 191 ? 1.702 1.061 8.481 1.00 86.38 191 LEU A O 1
ATOM 1410 N N . THR A 1 192 ? -0.300 0.306 9.131 1.00 85.75 192 THR A N 1
ATOM 1411 C CA . THR A 1 192 ? -0.435 -0.639 8.012 1.00 85.75 192 THR A CA 1
ATOM 1412 C C . THR A 1 192 ? -0.552 0.077 6.666 1.00 85.75 192 THR A C 1
ATOM 1414 O O . THR A 1 192 ? -0.059 -0.433 5.662 1.00 85.75 192 THR A O 1
ATOM 1417 N N . SER A 1 193 ? -1.181 1.257 6.615 1.00 89.25 193 SER A N 1
ATOM 1418 C CA . SER A 1 193 ? -1.250 2.055 5.382 1.00 89.25 193 SER A CA 1
ATOM 1419 C C . SER A 1 193 ? 0.126 2.582 4.988 1.00 89.25 193 SER A C 1
ATOM 1421 O O . SER A 1 193 ? 0.500 2.441 3.827 1.00 89.25 193 SER A O 1
ATOM 1423 N N . ALA A 1 194 ? 0.912 3.074 5.948 1.00 91.44 194 ALA A N 1
ATOM 1424 C CA . ALA A 1 194 ? 2.294 3.484 5.716 1.00 91.44 194 ALA A CA 1
ATOM 1425 C C . ALA A 1 194 ? 3.150 2.320 5.186 1.00 91.44 194 ALA A C 1
ATOM 1427 O O . ALA A 1 194 ? 3.846 2.466 4.181 1.00 91.44 194 ALA A O 1
ATOM 1428 N N . ALA A 1 195 ? 3.039 1.139 5.803 1.00 92.69 195 ALA A N 1
ATOM 1429 C CA . ALA A 1 195 ? 3.732 -0.064 5.344 1.00 92.69 195 ALA A CA 1
ATOM 1430 C C . ALA A 1 195 ? 3.292 -0.498 3.934 1.00 92.69 195 ALA A C 1
ATOM 1432 O O . ALA A 1 195 ? 4.124 -0.894 3.118 1.00 92.69 195 ALA A O 1
ATOM 1433 N N . THR A 1 196 ? 1.998 -0.383 3.618 1.00 92.94 196 THR A N 1
ATOM 1434 C CA . THR A 1 196 ? 1.480 -0.753 2.292 1.00 92.94 196 THR A CA 1
ATOM 1435 C C . THR A 1 196 ? 1.982 0.199 1.212 1.00 92.94 196 THR A C 1
ATOM 1437 O O . THR A 1 196 ? 2.440 -0.259 0.173 1.00 92.94 196 THR A O 1
ATOM 1440 N N . ILE A 1 197 ? 1.982 1.508 1.479 1.00 94.44 197 ILE A N 1
ATOM 1441 C CA . ILE A 1 197 ? 2.555 2.526 0.586 1.00 94.44 197 ILE A CA 1
ATOM 1442 C C . ILE A 1 197 ? 4.022 2.210 0.264 1.00 94.44 197 ILE A C 1
ATOM 1444 O O . ILE A 1 197 ? 4.430 2.270 -0.897 1.00 94.44 197 ILE A O 1
ATOM 1448 N N . TRP A 1 198 ? 4.798 1.825 1.279 1.00 94.56 198 TRP A N 1
ATOM 1449 C CA . TRP A 1 198 ? 6.209 1.477 1.123 1.00 94.56 198 TRP A CA 1
ATOM 1450 C C . TRP A 1 198 ? 6.415 0.246 0.229 1.00 94.56 198 TRP A C 1
ATOM 1452 O O . TRP A 1 198 ? 7.208 0.275 -0.711 1.00 94.56 198 TRP A O 1
ATOM 1462 N N . VAL A 1 199 ? 5.647 -0.816 0.471 1.00 96.44 199 VAL A N 1
ATOM 1463 C CA . VAL A 1 199 ? 5.680 -2.042 -0.338 1.00 96.44 199 VAL A CA 1
ATOM 1464 C C . VAL A 1 199 ? 5.211 -1.803 -1.775 1.00 96.44 199 VAL A C 1
ATOM 1466 O O . VAL A 1 199 ? 5.817 -2.319 -2.711 1.00 96.44 199 VAL A O 1
ATOM 1469 N N . VAL A 1 200 ? 4.154 -1.015 -1.978 1.00 97.06 200 VAL A N 1
ATOM 1470 C CA . VAL A 1 200 ? 3.616 -0.714 -3.313 1.00 97.06 200 VAL A CA 1
ATOM 1471 C C . VAL A 1 200 ? 4.636 0.047 -4.155 1.00 97.06 200 VAL A C 1
ATOM 1473 O O . VAL A 1 200 ? 4.786 -0.234 -5.343 1.00 97.06 200 VAL A O 1
ATOM 1476 N N . ALA A 1 201 ? 5.401 0.951 -3.543 1.00 97.25 201 ALA A N 1
ATOM 1477 C CA . ALA A 1 201 ? 6.523 1.580 -4.225 1.00 97.25 201 ALA A CA 1
ATOM 1478 C C . ALA A 1 201 ? 7.588 0.558 -4.638 1.00 97.25 201 ALA A C 1
ATOM 1480 O O . ALA A 1 201 ? 8.038 0.594 -5.780 1.00 97.25 201 ALA A O 1
ATOM 1481 N N . ALA A 1 202 ? 7.949 -0.386 -3.763 1.00 97.25 202 ALA A N 1
ATOM 1482 C CA . ALA A 1 202 ? 8.909 -1.439 -4.094 1.00 97.25 202 ALA A CA 1
ATOM 1483 C C . ALA A 1 202 ? 8.431 -2.329 -5.260 1.00 97.25 202 ALA A C 1
ATOM 1485 O O . ALA A 1 202 ? 9.220 -2.646 -6.149 1.00 97.25 202 ALA A O 1
ATOM 1486 N N . ILE A 1 203 ? 7.136 -2.667 -5.311 1.00 98.06 203 ILE A N 1
ATOM 1487 C CA . ILE A 1 203 ? 6.519 -3.391 -6.439 1.00 98.06 203 ILE A CA 1
ATOM 1488 C C . ILE A 1 203 ? 6.635 -2.577 -7.735 1.00 98.06 203 ILE A C 1
ATOM 1490 O O . ILE A 1 203 ? 7.006 -3.116 -8.780 1.00 98.06 203 ILE A O 1
ATOM 1494 N N . GLY A 1 204 ? 6.372 -1.269 -7.671 1.00 97.44 204 GLY A N 1
ATOM 1495 C CA . GLY A 1 204 ? 6.564 -0.360 -8.798 1.00 97.44 204 GLY A CA 1
ATOM 1496 C C . GLY A 1 204 ? 8.013 -0.335 -9.279 1.00 97.44 204 GLY A C 1
ATOM 1497 O O . GLY A 1 204 ? 8.263 -0.508 -10.468 1.00 97.44 204 GLY A O 1
ATOM 1498 N N . MET A 1 205 ? 8.976 -0.219 -8.361 1.00 96.88 205 MET A N 1
ATOM 1499 C CA . MET A 1 205 ? 10.403 -0.257 -8.694 1.00 96.88 205 MET A CA 1
ATOM 1500 C C . MET A 1 205 ? 10.797 -1.579 -9.369 1.00 96.88 205 MET A C 1
ATOM 1502 O O . MET A 1 205 ? 11.444 -1.544 -10.410 1.00 96.88 205 MET A O 1
ATOM 1506 N N . ALA A 1 206 ? 10.363 -2.727 -8.837 1.00 96.81 206 ALA A N 1
ATOM 1507 C CA . ALA A 1 206 ? 10.607 -4.037 -9.450 1.00 96.81 206 ALA A CA 1
ATOM 1508 C C . ALA A 1 206 ? 9.985 -4.145 -10.855 1.00 96.81 206 ALA A C 1
ATOM 1510 O O . ALA A 1 206 ? 10.592 -4.678 -11.781 1.00 96.81 206 ALA A O 1
ATOM 1511 N N . THR A 1 207 ? 8.797 -3.571 -11.050 1.00 97.00 207 THR A N 1
ATOM 1512 C CA . THR A 1 207 ? 8.156 -3.525 -12.372 1.00 97.00 207 THR A CA 1
ATOM 1513 C C . THR A 1 207 ? 8.959 -2.660 -13.351 1.00 97.00 207 THR A C 1
ATOM 1515 O O . THR A 1 207 ? 9.150 -3.048 -14.501 1.00 97.00 207 THR A O 1
ATOM 1518 N N . GLY A 1 208 ? 9.476 -1.514 -12.893 1.00 93.50 208 GLY A N 1
ATOM 1519 C CA . GLY A 1 208 ? 10.297 -0.599 -13.693 1.00 93.50 208 GLY A CA 1
ATOM 1520 C C . GLY A 1 208 ? 11.697 -1.124 -14.029 1.00 93.50 208 GLY A C 1
ATOM 1521 O O . GLY A 1 208 ? 12.277 -0.690 -15.022 1.00 93.50 208 GLY A O 1
ATOM 1522 N N . THR A 1 209 ? 12.244 -2.063 -13.246 1.00 92.75 209 THR A N 1
ATOM 1523 C CA . THR A 1 209 ? 13.487 -2.779 -13.591 1.00 92.75 209 THR A CA 1
ATOM 1524 C C . THR A 1 209 ? 13.273 -3.970 -14.525 1.00 92.75 209 THR A C 1
ATOM 1526 O O . THR A 1 209 ? 14.255 -4.537 -15.000 1.00 92.75 209 THR A O 1
ATOM 1529 N N . GLY A 1 210 ? 12.024 -4.370 -14.788 1.00 92.44 210 GLY A N 1
ATOM 1530 C CA . GLY A 1 210 ? 11.692 -5.572 -15.561 1.00 92.44 210 GLY A CA 1
ATOM 1531 C C . GLY A 1 210 ? 11.646 -6.871 -14.742 1.00 92.44 210 GLY A C 1
ATOM 1532 O O . GLY A 1 210 ? 11.511 -7.951 -15.312 1.00 92.44 210 GLY A O 1
ATOM 1533 N N . LEU A 1 211 ? 11.723 -6.786 -13.410 1.00 94.19 211 LEU A N 1
ATOM 1534 C CA . LEU A 1 211 ? 11.622 -7.914 -12.476 1.00 94.19 211 LEU A CA 1
ATOM 1535 C C . LEU A 1 211 ? 10.148 -8.291 -12.233 1.00 94.19 211 LEU A C 1
ATOM 1537 O O . LEU A 1 211 ? 9.576 -8.082 -11.159 1.00 94.19 211 LEU A O 1
ATOM 1541 N N . TYR A 1 212 ? 9.490 -8.786 -13.286 1.00 95.94 212 TYR A N 1
ATOM 1542 C CA . TYR A 1 212 ? 8.042 -9.024 -13.290 1.00 95.94 212 TYR A CA 1
ATOM 1543 C C . TYR A 1 212 ? 7.612 -10.153 -12.351 1.00 95.94 212 TYR A C 1
ATOM 1545 O O . TYR A 1 212 ? 6.541 -10.068 -11.747 1.00 95.94 212 TYR A O 1
ATOM 1553 N N . LEU A 1 213 ? 8.428 -11.202 -12.209 1.00 95.75 213 LEU A N 1
ATOM 1554 C CA . LEU A 1 213 ? 8.111 -12.333 -11.337 1.00 95.75 213 LEU A CA 1
ATOM 1555 C C . LEU A 1 213 ? 8.173 -11.915 -9.864 1.00 95.75 213 LEU A C 1
ATOM 1557 O O . LEU A 1 213 ? 7.297 -12.273 -9.081 1.00 95.75 213 LEU A O 1
ATOM 1561 N N . GLU A 1 214 ? 9.165 -11.106 -9.505 1.00 96.62 214 GLU A N 1
ATOM 1562 C CA . GLU A 1 214 ? 9.336 -10.525 -8.179 1.00 96.62 214 GLU A CA 1
ATOM 1563 C C . GLU A 1 214 ? 8.198 -9.553 -7.862 1.00 96.62 214 GLU A C 1
ATOM 1565 O O . GLU A 1 214 ? 7.634 -9.603 -6.767 1.00 96.62 214 GLU A O 1
ATOM 1570 N N . ALA A 1 215 ? 7.808 -8.711 -8.825 1.00 97.31 215 ALA A N 1
ATOM 1571 C CA . ALA A 1 215 ? 6.681 -7.794 -8.674 1.00 97.31 215 ALA A CA 1
ATOM 1572 C C . ALA A 1 215 ? 5.359 -8.552 -8.451 1.00 97.31 215 ALA A C 1
ATOM 1574 O O . ALA A 1 215 ? 4.622 -8.255 -7.506 1.00 97.31 215 ALA A O 1
ATOM 1575 N N . LEU A 1 216 ? 5.076 -9.572 -9.269 1.00 97.38 216 LEU A N 1
ATOM 1576 C CA . LEU A 1 216 ? 3.881 -10.414 -9.146 1.00 97.38 216 LEU A CA 1
ATOM 1577 C C . LEU A 1 216 ? 3.875 -11.215 -7.841 1.00 97.38 216 LEU A C 1
ATOM 1579 O O . LEU A 1 216 ? 2.882 -11.192 -7.114 1.00 97.38 216 LEU A O 1
ATOM 1583 N N . GLY A 1 217 ? 4.983 -11.883 -7.518 1.00 97.56 217 GLY A N 1
ATOM 1584 C CA . GLY A 1 217 ? 5.128 -12.679 -6.300 1.00 97.56 217 GLY A CA 1
ATOM 1585 C C . GLY A 1 217 ? 4.977 -11.834 -5.037 1.00 97.56 217 GLY A C 1
ATOM 1586 O O . GLY A 1 217 ? 4.258 -12.222 -4.117 1.00 97.56 217 GLY A O 1
ATOM 1587 N N . THR A 1 218 ? 5.567 -10.636 -5.021 1.00 97.56 218 THR A N 1
ATOM 1588 C CA . THR A 1 21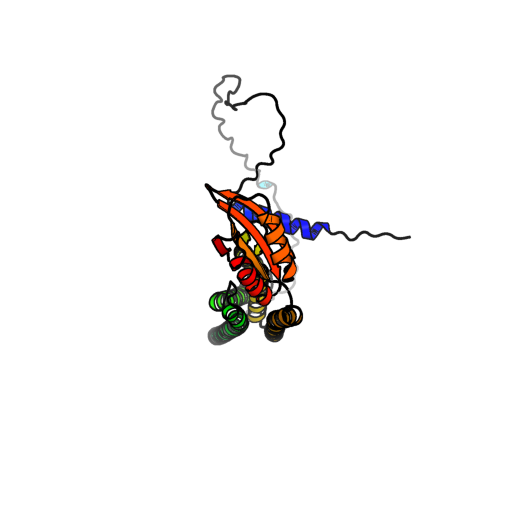8 ? 5.417 -9.692 -3.905 1.00 97.56 218 THR A CA 1
ATOM 1589 C C . THR A 1 218 ? 3.979 -9.199 -3.796 1.00 97.56 218 THR A C 1
ATOM 1591 O O . THR A 1 218 ? 3.423 -9.198 -2.702 1.00 97.56 218 THR A O 1
ATOM 1594 N N . THR A 1 219 ? 3.333 -8.849 -4.914 1.00 97.19 219 THR A N 1
ATOM 1595 C CA . THR A 1 219 ? 1.919 -8.435 -4.916 1.00 97.19 219 THR A CA 1
ATOM 1596 C C . THR A 1 219 ? 1.025 -9.540 -4.349 1.00 97.19 219 THR A C 1
ATOM 1598 O O . THR A 1 219 ? 0.203 -9.278 -3.473 1.00 97.19 219 THR A O 1
ATOM 1601 N N . ALA A 1 220 ? 1.217 -10.789 -4.786 1.00 95.94 220 ALA A N 1
ATOM 1602 C CA . ALA A 1 220 ? 0.460 -11.938 -4.297 1.00 95.94 220 ALA A CA 1
ATOM 1603 C C . ALA A 1 220 ? 0.688 -12.190 -2.798 1.00 95.94 220 ALA A C 1
ATOM 1605 O O . ALA A 1 220 ? -0.273 -12.405 -2.060 1.00 95.94 220 ALA A O 1
ATOM 1606 N N . LEU A 1 221 ? 1.937 -12.105 -2.329 1.00 95.38 221 LEU A N 1
ATOM 1607 C CA . LEU A 1 221 ? 2.271 -12.248 -0.912 1.00 95.38 221 LEU A CA 1
ATOM 1608 C C . LEU A 1 221 ? 1.606 -11.157 -0.067 1.00 95.38 221 LEU A C 1
ATOM 1610 O O . LEU A 1 221 ? 1.021 -11.449 0.971 1.00 95.38 221 LEU A O 1
ATOM 1614 N N . VAL A 1 222 ? 1.654 -9.908 -0.526 1.00 94.56 222 VAL A N 1
ATOM 1615 C CA . VAL A 1 222 ? 1.059 -8.758 0.166 1.00 94.56 222 VAL A CA 1
ATOM 1616 C C . VAL A 1 222 ? -0.453 -8.895 0.239 1.00 94.56 222 VAL A C 1
ATOM 1618 O O . VAL A 1 222 ? -1.024 -8.728 1.313 1.00 94.56 222 VAL A O 1
ATOM 1621 N N . MET A 1 223 ? -1.099 -9.280 -0.861 1.00 93.25 223 MET A N 1
ATOM 1622 C CA . MET A 1 223 ? -2.524 -9.612 -0.871 1.00 93.25 223 MET A CA 1
ATOM 1623 C C . MET A 1 223 ? -2.835 -10.755 0.101 1.00 93.25 223 MET A C 1
ATOM 1625 O O . MET A 1 223 ? -3.804 -10.668 0.849 1.00 93.25 223 MET A O 1
ATOM 1629 N N . GLY A 1 224 ? -1.988 -11.787 0.154 1.00 91.69 224 GLY A N 1
ATOM 1630 C CA . GLY A 1 224 ? -2.095 -12.890 1.108 1.00 91.69 224 GLY A CA 1
ATOM 1631 C C . GLY A 1 224 ? -1.981 -12.438 2.565 1.00 91.69 224 GLY A C 1
ATOM 1632 O O . GLY A 1 224 ? -2.756 -12.891 3.399 1.00 91.69 224 GLY A O 1
ATOM 1633 N N . VAL A 1 225 ? -1.085 -11.502 2.880 1.00 90.19 225 VAL A N 1
ATOM 1634 C CA . VAL A 1 225 ? -0.953 -10.920 4.227 1.00 90.19 225 VAL A CA 1
ATOM 1635 C C . VAL A 1 225 ? -2.159 -10.042 4.565 1.00 90.19 225 VAL A C 1
ATOM 1637 O O . VAL A 1 225 ? -2.725 -10.173 5.646 1.00 90.19 225 VAL A O 1
ATOM 1640 N N . LEU A 1 226 ? -2.595 -9.176 3.648 1.00 86.81 226 LEU A N 1
ATOM 1641 C CA . LEU A 1 226 ? -3.726 -8.269 3.867 1.00 86.81 226 LEU A CA 1
ATOM 1642 C C . LEU A 1 226 ? -5.062 -9.026 3.987 1.00 86.81 226 LEU A C 1
ATOM 1644 O O . LEU A 1 226 ? -5.899 -8.693 4.831 1.00 86.81 226 LEU A O 1
ATOM 1648 N N . ALA A 1 227 ? -5.267 -10.071 3.184 1.00 83.31 227 ALA A N 1
ATOM 1649 C CA . ALA A 1 227 ? -6.432 -10.948 3.270 1.00 83.31 227 ALA A CA 1
ATOM 1650 C C . ALA A 1 227 ? -6.339 -11.907 4.466 1.00 83.31 227 ALA A C 1
ATOM 1652 O O . ALA A 1 227 ? -7.297 -12.041 5.226 1.00 83.31 227 ALA A O 1
ATOM 1653 N N . GLY A 1 228 ? -5.175 -12.530 4.656 1.00 75.38 228 GLY A N 1
ATOM 1654 C CA . GLY A 1 228 ? -4.907 -13.522 5.691 1.00 75.38 228 GLY A CA 1
ATOM 1655 C C . GLY A 1 228 ? -4.942 -12.939 7.094 1.00 75.38 228 GLY A C 1
ATOM 1656 O O . GLY A 1 228 ? -5.468 -13.593 7.985 1.00 75.38 228 GLY A O 1
ATOM 1657 N N . LEU A 1 229 ? -4.485 -11.699 7.297 1.00 67.81 229 LEU A N 1
ATOM 1658 C CA . LEU A 1 229 ? -4.630 -11.023 8.584 1.00 67.81 229 LEU A CA 1
ATOM 1659 C C . LEU A 1 229 ? -6.083 -10.625 8.842 1.00 67.81 229 LEU A C 1
ATOM 1661 O O . LEU A 1 229 ? -6.523 -10.742 9.968 1.00 67.81 229 LEU A O 1
ATOM 1665 N N . GLY A 1 230 ? -6.863 -10.258 7.819 1.00 62.78 230 GLY A N 1
ATOM 1666 C CA . GLY A 1 230 ? -8.304 -10.036 7.986 1.00 62.78 230 GLY A CA 1
ATOM 1667 C C . GLY A 1 230 ? -9.056 -11.317 8.363 1.00 62.78 230 GLY A C 1
ATOM 1668 O O . GLY A 1 230 ? -9.939 -11.295 9.216 1.00 62.78 230 GLY A O 1
ATOM 1669 N N . TRP A 1 231 ? -8.674 -12.451 7.771 1.00 60.94 231 TRP A N 1
ATOM 1670 C CA . TRP A 1 231 ? -9.213 -13.757 8.143 1.00 60.94 231 TRP A CA 1
ATOM 1671 C C . TRP A 1 231 ? -8.721 -14.213 9.520 1.00 60.94 231 TRP A C 1
ATOM 1673 O O . TRP A 1 231 ? -9.518 -14.698 10.310 1.00 60.94 231 TRP A O 1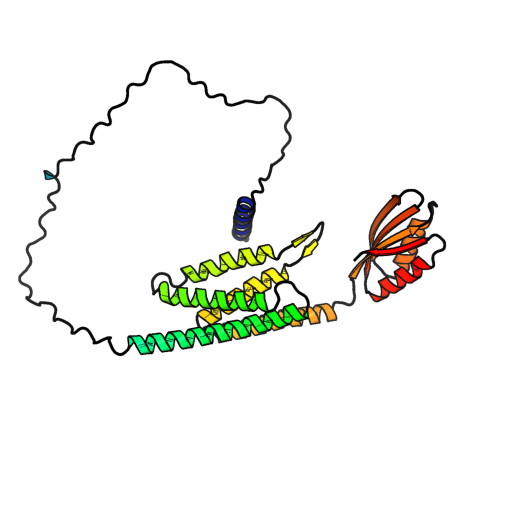
ATOM 1683 N N . ALA A 1 232 ? -7.444 -14.012 9.848 1.00 59.84 232 ALA A N 1
ATOM 1684 C CA . ALA A 1 232 ? -6.876 -14.335 11.152 1.00 59.84 232 ALA A CA 1
ATOM 1685 C C . ALA A 1 232 ? -7.443 -13.430 12.249 1.00 59.84 232 ALA A C 1
ATOM 1687 O O . ALA A 1 232 ? -7.739 -13.921 13.325 1.00 59.84 232 ALA A O 1
ATOM 1688 N N . GLU A 1 233 ? -7.677 -12.148 11.975 1.00 57.84 233 GLU A N 1
ATOM 1689 C CA . GLU A 1 233 ? -8.404 -11.226 12.847 1.00 57.84 233 GLU A CA 1
ATOM 1690 C C . GLU A 1 233 ? -9.863 -11.640 12.991 1.00 57.84 233 GLU A C 1
ATOM 1692 O O . GLU A 1 233 ? -10.405 -11.449 14.061 1.00 57.84 233 GLU A O 1
ATOM 1697 N N . GLN A 1 234 ? -10.513 -12.239 11.990 1.00 57.84 234 GLN A N 1
ATOM 1698 C CA . GLN A 1 234 ? -11.859 -12.811 12.148 1.00 57.84 234 GLN A CA 1
ATOM 1699 C C . GLN A 1 234 ? -11.843 -14.155 12.895 1.00 57.84 234 GLN A C 1
ATOM 1701 O O . GLN A 1 234 ? -12.753 -14.438 13.673 1.00 57.84 234 GLN A O 1
ATOM 1706 N N . ALA A 1 235 ? -10.801 -14.966 12.708 1.00 55.50 235 ALA A N 1
ATOM 1707 C CA . ALA A 1 235 ? -10.613 -16.253 13.370 1.00 55.50 235 ALA A CA 1
ATOM 1708 C C . ALA A 1 235 ? -10.183 -16.094 14.843 1.00 55.50 235 ALA A C 1
ATOM 1710 O O . ALA A 1 235 ? -10.622 -16.866 15.693 1.00 55.50 235 ALA A O 1
ATOM 1711 N N . LEU A 1 236 ? -9.387 -15.065 15.165 1.00 55.38 236 LEU A N 1
ATOM 1712 C CA . LEU A 1 236 ? -9.047 -14.633 16.529 1.00 55.38 236 LEU A CA 1
ATOM 1713 C C . LEU A 1 236 ? -10.083 -13.648 17.104 1.00 55.38 236 LEU A C 1
ATOM 1715 O O . LEU A 1 236 ? -10.201 -13.529 18.323 1.00 55.38 236 LEU A O 1
ATOM 1719 N N . GLY A 1 237 ? -10.853 -12.955 16.259 1.00 46.53 237 GLY A N 1
ATOM 1720 C CA . GLY A 1 237 ? -11.749 -11.830 16.575 1.00 46.53 237 GLY A CA 1
ATOM 1721 C C . GLY A 1 237 ? -13.076 -12.221 17.185 1.00 46.53 237 GLY A C 1
ATOM 1722 O O . GLY A 1 237 ? -14.140 -11.739 16.798 1.00 46.53 237 GLY A O 1
ATOM 1723 N N . ARG A 1 238 ? -12.999 -13.061 18.210 1.00 50.28 238 ARG A N 1
ATOM 1724 C CA . ARG A 1 238 ? -14.081 -13.302 19.153 1.00 50.28 238 ARG A CA 1
ATOM 1725 C C . ARG A 1 238 ? -14.124 -12.311 20.323 1.00 50.28 238 ARG A C 1
ATOM 1727 O O . ARG A 1 238 ? -14.989 -12.506 21.163 1.00 50.28 238 ARG A O 1
ATOM 1734 N N . ARG A 1 239 ? -13.265 -11.288 20.437 1.00 55.53 239 ARG A N 1
ATOM 1735 C CA . ARG A 1 239 ? -13.255 -10.261 21.519 1.00 55.53 239 ARG A CA 1
ATOM 1736 C C . ARG A 1 239 ? -12.177 -9.222 21.150 1.00 55.53 239 ARG A C 1
ATOM 1738 O O . ARG A 1 239 ? -11.108 -9.647 20.757 1.00 55.53 239 ARG A O 1
ATOM 1745 N N . ALA A 1 240 ? -12.303 -7.898 21.206 1.00 57.22 240 ALA A N 1
ATOM 1746 C CA . ALA A 1 240 ? -13.163 -7.013 21.967 1.00 57.22 240 ALA A CA 1
ATOM 1747 C C . ALA A 1 240 ? -13.121 -5.607 21.312 1.00 57.22 240 ALA A C 1
ATOM 1749 O O . ALA A 1 240 ? -12.045 -5.035 21.151 1.00 57.22 240 ALA A O 1
ATOM 1750 N N . THR A 1 241 ? -14.269 -5.059 20.915 1.00 65.06 241 THR A N 1
ATOM 1751 C CA . THR A 1 241 ? -14.421 -3.643 20.551 1.00 65.06 241 THR A CA 1
ATOM 1752 C C . THR A 1 241 ? -14.369 -2.821 21.835 1.00 65.06 241 THR A C 1
ATOM 1754 O O . THR A 1 241 ? -15.038 -3.196 22.799 1.00 65.06 241 THR A O 1
ATOM 1757 N N . THR A 1 242 ? -13.575 -1.748 21.863 1.00 70.31 242 THR A N 1
ATOM 1758 C CA . THR A 1 242 ? -13.658 -0.735 22.923 1.00 70.31 242 THR A CA 1
ATOM 1759 C C . THR A 1 242 ? -14.772 0.245 22.558 1.00 70.31 242 THR A C 1
ATOM 1761 O O . THR A 1 242 ? -14.772 0.747 21.437 1.00 70.31 242 THR A O 1
ATOM 1764 N N . SER A 1 243 ? -15.719 0.491 23.457 1.00 72.62 243 SER A N 1
ATOM 1765 C CA . SER A 1 243 ? -16.784 1.484 23.275 1.00 72.62 243 SER A CA 1
ATOM 1766 C C . SER A 1 243 ? -16.858 2.396 24.492 1.00 72.62 243 SER A C 1
ATOM 1768 O O . SER A 1 243 ? -16.691 1.928 25.618 1.00 72.62 243 SER A O 1
ATOM 1770 N N . HIS A 1 244 ? -17.107 3.682 24.247 1.00 78.88 244 HIS A N 1
ATOM 1771 C CA . HIS A 1 244 ? -17.281 4.693 25.284 1.00 78.88 244 HIS A CA 1
ATOM 1772 C C . HIS A 1 244 ? -18.769 4.799 25.632 1.00 78.88 244 HIS A C 1
ATOM 1774 O O . HIS A 1 244 ? -19.588 5.167 24.787 1.00 78.88 244 HIS A O 1
ATOM 1780 N N . LEU A 1 245 ? -19.133 4.446 26.861 1.00 79.88 245 LEU A N 1
ATOM 1781 C CA . LEU A 1 245 ? -20.500 4.517 27.366 1.00 79.88 245 LEU A CA 1
ATOM 1782 C C . LEU A 1 245 ? -20.625 5.709 28.313 1.00 79.88 245 LEU A C 1
ATOM 1784 O O . LEU A 1 245 ? -19.951 5.754 29.335 1.00 79.88 245 LEU A O 1
ATOM 1788 N N . ILE A 1 246 ? -21.496 6.656 27.989 1.00 81.12 246 ILE A N 1
ATOM 1789 C CA . ILE A 1 246 ? -21.776 7.839 28.802 1.00 81.12 246 ILE A CA 1
ATOM 1790 C C . ILE A 1 246 ? -23.166 7.660 29.414 1.00 81.12 246 ILE A C 1
ATOM 1792 O O . ILE A 1 246 ? -24.168 7.531 28.709 1.00 81.12 246 ILE A O 1
ATOM 1796 N N . ILE A 1 247 ? -23.230 7.625 30.740 1.00 82.44 247 ILE A N 1
ATOM 1797 C CA . ILE A 1 247 ? -24.450 7.368 31.506 1.00 82.44 247 ILE A CA 1
ATOM 1798 C C . ILE A 1 247 ? -24.775 8.613 32.324 1.00 82.44 247 ILE A C 1
ATOM 1800 O O . ILE A 1 247 ? -23.985 9.032 33.166 1.00 82.44 247 ILE A O 1
ATOM 1804 N N . HIS A 1 248 ? -25.960 9.183 32.117 1.00 80.50 248 HIS A N 1
ATOM 1805 C CA . HIS A 1 248 ? -26.478 10.268 32.945 1.00 80.50 248 HIS A CA 1
ATOM 1806 C C . HIS A 1 248 ? -27.366 9.677 34.043 1.00 80.50 248 HIS A C 1
ATOM 1808 O O . HIS A 1 248 ? -28.433 9.128 33.757 1.00 80.50 248 HIS A O 1
ATOM 1814 N N . ALA A 1 249 ? -26.937 9.789 35.297 1.00 79.56 249 ALA A N 1
ATOM 1815 C CA . ALA A 1 249 ? -27.626 9.273 36.473 1.00 79.56 249 ALA A CA 1
ATOM 1816 C C . ALA A 1 249 ? -28.010 10.393 37.456 1.00 79.56 249 ALA A C 1
ATOM 1818 O O . ALA A 1 249 ? -27.466 11.499 37.431 1.00 79.56 249 ALA A O 1
ATOM 1819 N N . ARG A 1 250 ? -28.973 10.110 38.340 1.00 75.88 250 ARG A N 1
ATOM 1820 C CA . ARG A 1 250 ? -29.354 11.032 39.424 1.00 75.88 250 ARG A CA 1
ATOM 1821 C C . ARG A 1 250 ? -28.229 11.131 40.472 1.00 75.88 250 ARG A C 1
ATOM 1823 O O . ARG A 1 250 ? -27.554 10.130 40.712 1.00 75.88 250 ARG A O 1
ATOM 1830 N N . PRO A 1 251 ? -28.034 12.297 41.118 1.00 66.25 251 PRO A N 1
ATOM 1831 C CA . PRO A 1 251 ? -26.994 12.508 42.124 1.00 66.25 251 PRO A CA 1
ATOM 1832 C C . PRO A 1 251 ? -27.381 11.857 43.463 1.00 66.25 251 PRO A C 1
ATOM 1834 O O . PRO A 1 251 ? -27.755 12.538 44.413 1.00 66.25 251 PRO A O 1
ATOM 1837 N N . ASP A 1 252 ? -27.304 10.532 43.526 1.00 64.38 252 ASP A N 1
ATOM 1838 C CA . ASP A 1 252 ? -27.365 9.739 44.761 1.00 64.38 252 ASP A CA 1
ATOM 1839 C C . ASP A 1 252 ? -25.988 9.059 44.982 1.00 64.38 252 ASP A C 1
ATOM 1841 O O . ASP A 1 252 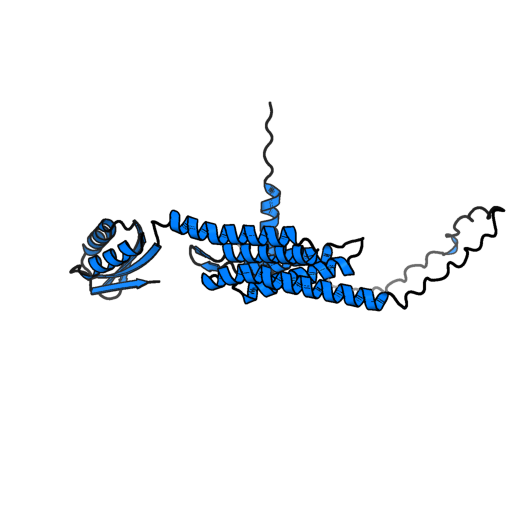? -25.213 8.977 44.025 1.00 64.38 252 ASP A O 1
ATOM 1845 N N . PRO A 1 253 ? -25.597 8.616 46.194 1.00 58.06 253 PRO A N 1
ATOM 1846 C CA . PRO A 1 253 ? -24.260 8.063 46.443 1.00 58.06 253 PRO A CA 1
ATOM 1847 C C . PRO A 1 253 ? -24.001 6.641 45.907 1.00 58.06 253 PRO A C 1
ATOM 1849 O O . PRO A 1 253 ? -22.838 6.315 45.689 1.00 58.06 253 PRO A O 1
ATOM 1852 N N . SER A 1 254 ? -25.023 5.796 45.701 1.00 60.09 254 SER A N 1
ATOM 1853 C CA . SER A 1 254 ? -24.863 4.385 45.274 1.00 60.09 254 SER A CA 1
ATOM 1854 C C . SER A 1 254 ? -24.847 4.039 43.762 1.00 60.09 254 SER A C 1
ATOM 1856 O O . SER A 1 254 ? -24.454 2.915 43.447 1.00 60.09 254 SER A O 1
ATOM 1858 N N . PRO A 1 255 ? -25.187 4.911 42.783 1.00 67.69 255 PRO A N 1
ATOM 1859 C CA . PRO A 1 255 ? -25.359 4.478 41.392 1.00 67.69 255 PRO A CA 1
ATOM 1860 C C . PRO A 1 255 ? -24.082 4.004 40.697 1.00 67.69 255 PRO A C 1
ATOM 1862 O O . PRO A 1 255 ? -24.166 3.204 39.776 1.00 67.69 255 PRO A O 1
ATOM 1865 N N . VAL A 1 256 ? -22.900 4.511 41.066 1.00 72.31 256 VAL A N 1
ATOM 1866 C CA . VAL A 1 256 ? -21.670 4.225 40.302 1.00 72.31 256 VAL A CA 1
ATOM 1867 C C . VAL A 1 256 ? -21.269 2.757 40.431 1.00 72.31 256 VAL A C 1
ATOM 1869 O O . VAL A 1 256 ? -21.025 2.109 39.416 1.00 72.31 256 VAL A O 1
ATOM 1872 N N . GLU A 1 257 ? -21.246 2.232 41.657 1.00 76.12 257 GLU A N 1
ATOM 1873 C CA . GLU A 1 257 ? -20.898 0.831 41.924 1.00 76.12 257 GLU A CA 1
ATOM 1874 C C . GLU A 1 257 ? -21.954 -0.115 41.335 1.00 76.12 257 GLU A C 1
ATOM 1876 O O . GLU A 1 257 ? -21.605 -1.086 40.669 1.00 76.12 257 GLU A O 1
ATOM 1881 N N . GLU A 1 258 ? -23.244 0.217 41.467 1.00 79.81 258 GLU A N 1
ATOM 1882 C CA . GLU A 1 258 ? -24.343 -0.564 40.879 1.00 79.81 258 GLU A CA 1
ATOM 1883 C C . GLU A 1 258 ? -24.263 -0.626 39.344 1.00 79.81 258 GLU A C 1
ATOM 1885 O O . GLU A 1 258 ? -24.483 -1.682 38.745 1.00 79.81 258 GLU A O 1
ATOM 1890 N N . LEU A 1 259 ? -23.906 0.486 38.692 1.00 78.94 259 LEU A N 1
ATOM 1891 C CA . LEU A 1 259 ? -23.746 0.560 37.239 1.00 78.94 259 LEU A CA 1
ATOM 1892 C C . LEU A 1 259 ? -22.493 -0.179 36.758 1.00 78.94 259 LEU A C 1
ATOM 1894 O O . LEU A 1 259 ? -22.549 -0.867 35.737 1.00 78.94 259 LEU A O 1
ATOM 1898 N N . GLN A 1 260 ? -21.381 -0.081 37.490 1.00 81.44 260 GLN A N 1
ATOM 1899 C CA . GLN A 1 260 ? -20.167 -0.844 37.197 1.00 81.44 260 GLN A CA 1
ATOM 1900 C C . GLN A 1 260 ? -20.409 -2.350 37.331 1.00 81.44 260 GLN A C 1
ATOM 1902 O O . GLN A 1 260 ? -20.044 -3.106 36.431 1.00 81.44 260 GLN A O 1
ATOM 1907 N N . ASP A 1 261 ? -21.087 -2.785 38.393 1.00 82.88 261 ASP A N 1
ATOM 1908 C CA . ASP A 1 261 ? -21.455 -4.185 38.598 1.00 82.88 261 ASP A CA 1
ATOM 1909 C C . ASP A 1 261 ? -22.394 -4.692 37.502 1.00 82.88 261 ASP A C 1
ATOM 1911 O O . ASP A 1 261 ? -22.225 -5.802 36.989 1.00 82.88 261 ASP A O 1
ATOM 1915 N N . LEU A 1 262 ? -23.381 -3.885 37.107 1.00 83.44 262 LEU A N 1
ATOM 1916 C CA . LEU A 1 262 ? -24.325 -4.232 36.050 1.00 83.44 262 LEU A CA 1
ATOM 1917 C C . LEU A 1 262 ? -23.619 -4.419 34.702 1.00 83.44 262 LEU A C 1
ATOM 1919 O O . LEU A 1 262 ? -23.860 -5.409 34.009 1.00 83.44 262 LEU A O 1
ATOM 1923 N N . VAL A 1 263 ? -22.708 -3.506 34.355 1.00 82.94 263 VAL A N 1
ATOM 1924 C CA . VAL A 1 263 ? -21.892 -3.595 33.139 1.00 82.94 263 VAL A CA 1
ATOM 1925 C C . VAL A 1 263 ? -20.921 -4.774 33.226 1.00 82.94 263 VAL A C 1
ATOM 1927 O O . VAL A 1 263 ? -20.834 -5.555 32.278 1.00 82.94 263 VAL A O 1
ATOM 1930 N N . GLY A 1 264 ? -20.266 -4.992 34.366 1.00 78.94 264 GLY A N 1
ATOM 1931 C CA . GLY A 1 264 ? -19.363 -6.125 34.581 1.00 78.94 264 GLY A CA 1
ATOM 1932 C C . GLY A 1 264 ? -20.055 -7.486 34.433 1.00 78.94 264 GLY A C 1
ATOM 1933 O O . GLY A 1 264 ? -19.503 -8.408 33.828 1.00 78.94 264 GLY A O 1
ATOM 1934 N N . ARG A 1 265 ? -21.314 -7.612 34.880 1.00 83.38 265 ARG A N 1
ATOM 1935 C CA . ARG A 1 265 ? -22.122 -8.842 34.734 1.00 83.38 265 ARG A CA 1
ATOM 1936 C C . ARG A 1 265 ? -22.426 -9.216 33.285 1.00 83.38 265 ARG A C 1
ATOM 1938 O O . ARG A 1 265 ? -22.694 -10.384 33.009 1.00 83.38 265 ARG A O 1
ATOM 1945 N N . THR A 1 266 ? -22.360 -8.268 32.350 1.00 80.50 266 THR A N 1
ATOM 1946 C CA . THR A 1 266 ? -22.552 -8.552 30.916 1.00 80.50 266 THR A CA 1
ATOM 1947 C C . THR A 1 266 ? -21.348 -9.259 30.287 1.00 80.50 266 THR A C 1
ATOM 1949 O O . THR A 1 266 ? -21.445 -9.754 29.165 1.00 80.50 266 THR A O 1
ATOM 1952 N N . GLY A 1 267 ? -20.220 -9.345 31.005 1.00 75.69 267 GLY A N 1
ATOM 1953 C CA . GLY A 1 267 ? -18.970 -9.922 30.511 1.00 75.69 267 GLY A CA 1
ATOM 1954 C C . GLY A 1 267 ? -18.128 -8.952 29.678 1.00 75.69 267 GLY A C 1
ATOM 1955 O O . GLY A 1 267 ? -17.230 -9.398 28.960 1.00 75.69 267 GLY A O 1
ATOM 1956 N N . LEU A 1 268 ? -18.430 -7.650 29.742 1.00 81.75 268 LEU A N 1
ATOM 1957 C CA . LEU A 1 268 ? -17.563 -6.581 29.249 1.00 81.75 268 LEU A CA 1
ATOM 1958 C C . LEU A 1 268 ? -16.464 -6.279 30.275 1.00 81.75 268 LEU A C 1
ATOM 1960 O O . LEU A 1 268 ? -16.709 -6.243 31.478 1.00 81.75 268 LEU A O 1
ATOM 1964 N N . GLU A 1 269 ? -15.251 -6.038 29.788 1.00 80.25 269 GLU A N 1
ATOM 1965 C CA . GLU A 1 269 ? -14.129 -5.575 30.604 1.00 80.25 269 GLU A CA 1
ATOM 1966 C C . GLU A 1 269 ? -14.192 -4.047 30.720 1.00 80.25 269 GLU A C 1
ATOM 1968 O O . GLU A 1 269 ? -14.179 -3.359 29.701 1.00 80.25 269 GLU A O 1
ATOM 1973 N N . ILE A 1 270 ? -14.259 -3.504 31.936 1.00 82.31 270 ILE A N 1
ATOM 1974 C CA . ILE A 1 270 ? -14.206 -2.053 32.162 1.00 82.31 270 ILE A CA 1
ATOM 1975 C C . ILE A 1 270 ? -12.731 -1.638 32.203 1.00 82.31 270 ILE A C 1
ATOM 1977 O O . ILE A 1 270 ? -11.999 -2.010 33.116 1.00 82.31 270 ILE A O 1
ATOM 1981 N N . VAL A 1 271 ? -12.288 -0.897 31.189 1.00 82.19 271 VAL A N 1
ATOM 1982 C CA . VAL A 1 271 ? -10.900 -0.442 31.011 1.00 82.19 271 VAL A CA 1
ATOM 1983 C C . VAL A 1 271 ? -10.650 0.860 31.766 1.00 82.19 271 VAL A C 1
ATOM 1985 O O . VAL A 1 271 ? -9.580 1.048 32.343 1.00 82.19 271 VAL A O 1
ATOM 1988 N N . HIS A 1 272 ? -11.630 1.762 31.754 1.00 79.69 272 HIS A N 1
ATOM 1989 C CA . HIS A 1 272 ? -11.543 3.065 32.400 1.00 79.69 272 HIS A CA 1
ATOM 1990 C C . HIS A 1 272 ? -12.917 3.504 32.913 1.00 79.69 272 HIS A C 1
ATOM 1992 O O . HIS A 1 272 ? -13.948 3.146 32.342 1.00 79.69 272 HIS A O 1
ATOM 1998 N N . THR A 1 273 ? -12.934 4.274 33.999 1.00 82.06 273 THR A N 1
ATOM 1999 C CA . THR A 1 273 ? -14.142 4.921 34.513 1.00 82.06 273 THR A CA 1
ATOM 2000 C C . THR A 1 273 ? -13.815 6.355 34.892 1.00 82.06 273 THR A C 1
ATOM 2002 O O . THR A 1 273 ? -12.946 6.584 35.730 1.00 82.06 273 THR A O 1
ATOM 2005 N N . GLU A 1 274 ? -14.548 7.310 34.329 1.00 81.06 274 GLU A N 1
ATOM 2006 C CA . GLU A 1 274 ? -14.587 8.680 34.833 1.00 81.06 274 GLU A CA 1
ATOM 2007 C C . GLU A 1 274 ? -15.964 8.983 35.407 1.00 81.06 274 GLU A C 1
ATOM 2009 O O . GLU A 1 274 ? -16.993 8.624 34.841 1.00 81.06 274 GLU A O 1
ATOM 2014 N N . VAL A 1 275 ? -15.990 9.682 36.537 1.00 82.25 275 VAL A N 1
ATOM 2015 C CA . VAL A 1 275 ? -17.230 10.176 37.133 1.00 82.25 275 VAL A CA 1
ATOM 2016 C C . VAL A 1 275 ? -17.123 11.685 37.227 1.00 82.25 275 VAL A C 1
ATOM 2018 O O . VAL A 1 275 ? -16.234 12.218 37.894 1.00 82.25 275 VAL A O 1
ATOM 2021 N N . ARG A 1 276 ? -18.033 12.386 36.558 1.00 80.88 276 ARG A N 1
ATOM 2022 C CA . ARG A 1 276 ? -18.099 13.846 36.545 1.00 80.88 276 ARG A CA 1
ATOM 2023 C C . ARG A 1 276 ? -19.448 14.286 37.093 1.00 80.88 276 ARG A C 1
ATOM 2025 O O . ARG A 1 276 ? -20.487 13.744 36.738 1.00 80.88 276 ARG A O 1
ATOM 2032 N N . ARG A 1 277 ? -19.447 15.285 37.973 1.00 78.12 277 ARG A N 1
ATOM 2033 C CA . ARG A 1 277 ? -20.679 15.967 38.391 1.00 78.12 277 ARG A CA 1
ATOM 2034 C C . ARG A 1 277 ? -20.879 17.161 37.471 1.00 78.12 277 ARG A C 1
ATOM 2036 O O . ARG A 1 277 ? -20.020 18.039 37.442 1.00 78.12 277 ARG A O 1
ATOM 2043 N N . GLN A 1 278 ? -21.976 17.172 36.722 1.00 75.25 278 GLN A N 1
ATOM 2044 C CA . GLN A 1 278 ? -22.302 18.251 35.798 1.00 75.25 278 GLN A CA 1
ATOM 2045 C C . GLN A 1 278 ? -23.672 18.822 36.165 1.00 75.25 278 GLN A C 1
ATOM 2047 O O . GLN A 1 278 ? -24.689 18.139 36.068 1.00 75.25 278 GLN A O 1
ATOM 2052 N N . ASP A 1 279 ? -23.674 20.076 36.614 1.00 70.62 279 ASP A N 1
ATOM 2053 C CA . ASP A 1 279 ? -24.842 20.809 37.111 1.00 70.62 279 ASP A CA 1
ATOM 2054 C C . ASP A 1 279 ? -25.612 20.061 38.217 1.00 70.62 279 ASP A C 1
ATOM 2056 O O . ASP A 1 279 ? -25.253 20.145 39.392 1.00 70.62 279 ASP A O 1
ATOM 2060 N N . VAL A 1 280 ? -26.669 19.334 37.839 1.00 69.31 280 VAL A N 1
ATOM 2061 C CA . VAL A 1 280 ? -27.603 18.617 38.727 1.00 69.31 280 VAL A CA 1
ATOM 2062 C C . VAL A 1 280 ? -27.558 17.097 38.491 1.00 69.31 280 VAL A C 1
ATOM 2064 O O . VAL A 1 280 ? -28.187 16.344 39.228 1.00 69.31 280 VAL A O 1
ATOM 2067 N N . ASP A 1 281 ? -26.793 16.631 37.500 1.00 71.50 281 ASP A N 1
ATOM 2068 C CA . ASP A 1 281 ? -26.708 15.222 37.111 1.00 71.50 281 ASP A CA 1
ATOM 2069 C C . ASP A 1 281 ? -25.300 14.645 37.377 1.00 71.50 281 ASP A C 1
ATOM 2071 O O . ASP A 1 281 ? -24.276 15.340 37.369 1.00 71.50 281 ASP A O 1
ATOM 2075 N N . LEU A 1 282 ? -25.251 13.337 37.630 1.00 79.38 282 LEU A N 1
ATOM 2076 C CA . LEU A 1 282 ? -24.020 12.558 37.729 1.00 79.38 282 LEU A CA 1
ATOM 2077 C C . LEU A 1 282 ? -23.746 11.908 36.368 1.00 79.38 282 LEU A C 1
ATOM 2079 O O . LEU A 1 282 ? -24.544 11.097 35.907 1.00 79.38 282 LEU A O 1
ATOM 2083 N N . VAL A 1 283 ? -22.632 12.250 35.727 1.00 81.62 283 VAL A N 1
ATOM 2084 C CA . VAL A 1 283 ? -22.203 11.658 34.454 1.00 81.62 283 VAL A CA 1
ATOM 2085 C C . VAL A 1 283 ? -21.144 10.599 34.741 1.00 81.62 283 VAL A C 1
ATOM 2087 O O . VAL A 1 283 ? -20.096 10.901 35.312 1.00 81.62 283 VAL A O 1
ATOM 2090 N N . VAL A 1 284 ? -21.426 9.355 34.365 1.00 83.31 284 VAL A N 1
ATOM 2091 C CA . VAL A 1 284 ? -20.508 8.219 34.488 1.00 83.31 284 VAL A CA 1
ATOM 2092 C C . VAL A 1 284 ? -20.073 7.812 33.085 1.00 83.31 284 VAL A C 1
ATOM 2094 O O . VAL A 1 284 ? -20.894 7.373 32.284 1.00 83.31 284 VAL A O 1
ATOM 2097 N N . GLU A 1 285 ? -18.790 7.971 32.786 1.00 83.88 285 GLU A N 1
ATOM 2098 C CA . GLU A 1 285 ? -18.173 7.570 31.524 1.00 83.88 285 GLU A CA 1
ATOM 2099 C C . GLU A 1 285 ? -17.415 6.253 31.744 1.00 83.88 285 GLU A C 1
ATOM 2101 O O . GLU A 1 285 ? -16.549 6.165 32.617 1.00 83.88 285 GLU A O 1
ATOM 2106 N N . LEU A 1 286 ? -17.756 5.214 30.983 1.00 83.38 286 LEU A N 1
ATOM 2107 C CA . LEU A 1 286 ? -17.157 3.883 31.061 1.00 83.38 286 LEU A CA 1
ATOM 2108 C C . LEU A 1 286 ? -16.544 3.503 29.715 1.00 83.38 286 LEU A C 1
ATOM 2110 O O . LEU A 1 286 ? -17.249 3.415 28.708 1.00 83.38 286 LEU A O 1
ATOM 2114 N N . ASP A 1 287 ? -15.256 3.175 29.719 1.00 81.56 287 ASP A N 1
ATOM 2115 C CA . ASP A 1 287 ? -14.593 2.581 28.560 1.00 81.56 287 ASP A CA 1
ATOM 2116 C C . ASP A 1 287 ? -14.687 1.071 28.693 1.00 81.56 287 ASP A C 1
ATOM 2118 O O . ASP A 1 287 ? -14.025 0.466 29.537 1.00 81.56 287 ASP A O 1
ATOM 2122 N N . VAL A 1 288 ? -15.520 0.447 27.870 1.00 83.94 288 VAL A N 1
ATOM 2123 C CA . VAL A 1 288 ? -15.795 -0.988 27.952 1.00 83.94 288 VAL A CA 1
ATOM 2124 C C . VAL A 1 288 ? -15.197 -1.729 26.772 1.00 83.94 288 VAL A C 1
ATOM 2126 O O . VAL A 1 288 ? -15.300 -1.286 25.632 1.00 83.94 288 VAL A O 1
ATOM 2129 N N . ARG A 1 289 ? -14.592 -2.891 27.021 1.00 82.25 289 ARG A N 1
ATOM 2130 C CA . ARG A 1 289 ? -14.044 -3.790 26.005 1.00 82.25 289 ARG A CA 1
ATOM 2131 C C . ARG A 1 289 ? -14.868 -5.061 25.914 1.00 82.25 289 ARG A C 1
ATOM 2133 O O . ARG A 1 289 ? -15.019 -5.793 26.887 1.00 82.25 289 ARG A O 1
ATOM 2140 N N . GLY A 1 290 ? -15.325 -5.400 24.714 1.00 77.00 290 GLY A N 1
ATOM 2141 C CA . GLY A 1 290 ? -15.881 -6.726 24.463 1.00 77.00 290 GLY A CA 1
ATOM 2142 C C . GLY A 1 290 ? -16.544 -6.898 23.100 1.00 77.00 290 GLY A C 1
ATOM 2143 O O . GLY A 1 290 ? -16.503 -6.004 22.257 1.00 77.00 290 GLY A O 1
ATOM 2144 N N . PRO A 1 291 ? -17.108 -8.083 22.816 1.00 75.56 291 PRO A N 1
ATOM 2145 C CA . PRO A 1 291 ? -17.893 -8.331 21.611 1.00 75.56 291 PRO A CA 1
ATOM 2146 C C . PRO A 1 291 ? -19.031 -7.321 21.452 1.00 75.56 291 PRO A C 1
ATOM 2148 O O . PRO A 1 291 ? -19.751 -7.057 22.411 1.00 75.56 291 PRO A O 1
ATOM 2151 N N . LYS A 1 292 ? -19.285 -6.858 20.220 1.00 72.31 292 LYS A N 1
ATOM 2152 C CA . LYS A 1 292 ? -20.381 -5.919 19.892 1.00 72.31 292 LYS A CA 1
ATOM 2153 C C . LYS A 1 292 ? -21.752 -6.342 20.444 1.00 72.31 292 LYS A C 1
ATOM 2155 O O . LYS A 1 292 ? -22.535 -5.496 20.847 1.00 72.31 292 LYS A O 1
ATOM 2160 N N . ARG A 1 293 ? -22.021 -7.652 20.518 1.00 76.50 293 ARG A N 1
ATOM 2161 C CA . ARG A 1 293 ? -23.261 -8.195 21.103 1.00 76.50 293 ARG A CA 1
ATOM 2162 C C . ARG A 1 293 ? -23.407 -7.863 22.591 1.00 76.50 293 ARG A C 1
ATOM 2164 O O . ARG A 1 293 ? -24.501 -7.539 23.028 1.00 76.50 293 ARG A O 1
ATOM 2171 N N . LEU A 1 294 ? -22.311 -7.921 23.349 1.00 79.31 294 LEU A N 1
ATOM 2172 C CA . LEU A 1 294 ? -22.327 -7.623 24.783 1.00 79.31 294 LEU A CA 1
ATOM 2173 C C . LEU A 1 294 ? -22.498 -6.124 25.040 1.00 79.31 294 LEU A C 1
ATOM 2175 O O . LEU A 1 294 ? -23.170 -5.761 25.994 1.00 79.31 294 LEU A O 1
ATOM 2179 N N . HIS A 1 295 ? -21.993 -5.263 24.149 1.00 78.50 295 HIS A N 1
ATOM 2180 C CA . HIS A 1 295 ? -22.250 -3.818 24.205 1.00 78.50 295 HIS A CA 1
ATOM 2181 C C . HIS A 1 295 ? -23.736 -3.489 24.091 1.00 78.50 295 HIS A C 1
ATOM 2183 O O . HIS A 1 295 ? -24.252 -2.734 24.904 1.00 78.50 295 HIS A O 1
ATOM 2189 N N . THR A 1 296 ? -24.447 -4.099 23.137 1.00 79.50 296 THR A N 1
ATOM 2190 C CA . THR A 1 296 ? -25.901 -3.906 23.001 1.00 79.50 296 THR A CA 1
ATOM 2191 C C . THR A 1 296 ? -26.647 -4.345 24.262 1.00 79.50 296 THR A C 1
ATOM 2193 O O . THR A 1 296 ? -27.497 -3.606 24.747 1.00 79.50 296 THR A O 1
ATOM 2196 N N . HIS A 1 297 ? -26.277 -5.494 24.836 1.00 83.00 297 HIS A N 1
ATOM 2197 C CA . HIS A 1 297 ? -26.872 -5.985 26.082 1.00 83.00 297 HIS A CA 1
ATOM 2198 C C . HIS A 1 297 ? -26.550 -5.081 27.282 1.00 83.00 297 HIS A C 1
ATOM 2200 O O . HIS A 1 297 ? -27.400 -4.893 28.147 1.00 83.00 297 HIS A O 1
ATOM 2206 N N . ALA A 1 298 ? -25.343 -4.514 27.345 1.00 82.50 298 ALA A N 1
ATOM 2207 C CA . ALA A 1 298 ? -24.953 -3.596 28.409 1.00 82.50 298 ALA A CA 1
ATOM 2208 C C . ALA A 1 298 ? -25.714 -2.273 28.328 1.00 82.50 298 ALA A C 1
ATOM 2210 O O . ALA A 1 298 ? -26.237 -1.821 29.342 1.00 82.50 298 ALA A O 1
ATOM 2211 N N . VAL A 1 299 ? -25.852 -1.688 27.134 1.00 83.31 299 VAL A N 1
ATOM 2212 C CA . VAL A 1 299 ? -26.673 -0.483 26.940 1.00 83.31 299 VAL A CA 1
ATOM 2213 C C . VAL A 1 299 ? -28.122 -0.755 27.339 1.00 83.31 299 VAL A C 1
ATOM 2215 O O . VAL A 1 299 ? -28.702 0.024 28.089 1.00 83.31 299 VAL A O 1
ATOM 2218 N N . GLU A 1 300 ? -28.693 -1.878 26.899 1.00 83.12 300 GLU A N 1
ATOM 2219 C CA . GLU A 1 300 ? -30.061 -2.260 27.252 1.00 83.12 300 GLU A CA 1
ATOM 2220 C C . GLU A 1 300 ? -30.236 -2.432 28.767 1.00 83.12 300 GLU A C 1
ATOM 2222 O O . GLU A 1 300 ? -31.169 -1.871 29.338 1.00 83.12 300 GLU A O 1
ATOM 2227 N N . ALA A 1 301 ? -29.319 -3.130 29.442 1.00 82.25 301 ALA A N 1
ATOM 2228 C CA . ALA A 1 301 ? -29.369 -3.312 30.891 1.00 82.25 301 ALA A CA 1
ATOM 2229 C C . ALA A 1 301 ? -29.282 -1.975 31.646 1.00 82.25 301 ALA A C 1
ATOM 2231 O O . ALA A 1 301 ? -30.054 -1.737 32.574 1.00 82.25 301 ALA A O 1
ATOM 2232 N N . VAL A 1 302 ? -28.380 -1.086 31.223 1.00 84.31 302 VAL A N 1
ATOM 2233 C CA . VAL A 1 302 ? -28.163 0.219 31.862 1.00 84.31 302 VAL A CA 1
ATOM 2234 C C . VAL A 1 302 ? -29.362 1.152 31.665 1.00 84.31 302 VAL A C 1
ATOM 2236 O O . VAL A 1 302 ? -29.752 1.836 32.607 1.00 84.31 302 VAL A O 1
ATOM 2239 N N . VAL A 1 303 ? -29.997 1.158 30.487 1.00 84.19 303 VAL A N 1
ATOM 2240 C CA . VAL A 1 303 ? -31.184 1.995 30.212 1.00 84.19 303 VAL A CA 1
ATOM 2241 C C . VAL A 1 303 ? -32.360 1.660 31.137 1.00 84.19 303 VAL A C 1
ATOM 2243 O O . VAL A 1 303 ? -33.136 2.548 31.483 1.00 84.19 303 VAL A O 1
ATOM 2246 N N . HIS A 1 304 ? -32.488 0.405 31.574 1.00 82.25 304 HIS A N 1
ATOM 2247 C CA . HIS A 1 304 ? -33.571 -0.029 32.464 1.00 82.25 304 HIS A CA 1
ATOM 2248 C C . HIS A 1 304 ? -33.285 0.219 33.955 1.00 82.25 304 HIS A C 1
ATOM 2250 O O . HIS A 1 304 ? -34.129 -0.087 34.800 1.00 82.25 304 HIS A O 1
ATOM 2256 N N . HIS A 1 305 ? -32.119 0.768 34.307 1.00 81.56 305 HIS A N 1
ATOM 2257 C CA . HIS A 1 305 ? -31.771 1.034 35.697 1.00 81.56 305 HIS A CA 1
ATOM 2258 C C . HIS A 1 305 ? -32.532 2.265 36.239 1.00 81.56 305 HIS A C 1
ATOM 2260 O O . HIS A 1 305 ? -32.499 3.326 35.614 1.00 81.56 305 HIS A O 1
ATOM 2266 N N . PRO A 1 306 ? -33.172 2.201 37.426 1.00 78.00 306 PRO A N 1
ATOM 2267 C CA . PRO A 1 306 ? -34.040 3.274 37.940 1.00 78.00 306 PRO A CA 1
ATOM 2268 C C . PRO A 1 306 ? -33.312 4.602 38.213 1.00 78.00 306 PRO A C 1
ATOM 2270 O O . PRO A 1 306 ? -33.938 5.666 38.243 1.00 78.00 306 PRO A O 1
ATOM 2273 N N . ALA A 1 307 ? -31.991 4.551 38.403 1.00 77.81 307 ALA A N 1
ATOM 2274 C CA . ALA A 1 307 ? -31.151 5.730 38.607 1.00 77.81 307 ALA A CA 1
ATOM 2275 C C . ALA A 1 307 ? -30.729 6.428 37.299 1.00 77.81 307 ALA A C 1
ATOM 2277 O O . ALA A 1 307 ? -30.248 7.562 37.358 1.00 77.81 307 ALA A O 1
ATOM 2278 N N . VAL A 1 308 ? -30.904 5.783 36.138 1.00 80.81 308 VAL A N 1
ATOM 2279 C CA . VAL A 1 308 ? -30.430 6.265 34.832 1.00 80.81 308 VAL A CA 1
ATOM 2280 C C . VAL A 1 308 ? -31.501 7.114 34.154 1.00 80.81 308 VAL A C 1
ATOM 2282 O O . VAL A 1 308 ? -32.670 6.745 34.081 1.00 80.81 308 VAL A O 1
ATOM 2285 N N . ARG A 1 309 ? -31.101 8.289 33.665 1.00 79.06 309 ARG A N 1
ATOM 2286 C CA . ARG A 1 309 ? -31.951 9.207 32.897 1.00 79.06 309 ARG A CA 1
ATOM 2287 C C . ARG A 1 309 ? -31.741 9.037 31.395 1.00 79.06 309 ARG A C 1
ATOM 2289 O O . ARG A 1 309 ? -32.706 9.082 30.638 1.00 79.06 309 ARG A O 1
ATOM 2296 N N . SER A 1 310 ? -30.495 8.856 30.968 1.00 79.69 310 SER A N 1
ATOM 2297 C CA . SER A 1 310 ? -30.143 8.594 29.574 1.00 79.69 310 SER A CA 1
ATOM 2298 C C . SER A 1 310 ? -28.801 7.878 29.471 1.00 79.69 310 SER A C 1
ATOM 2300 O O . SER A 1 310 ? -27.944 7.984 30.351 1.00 79.69 310 SER A O 1
ATOM 2302 N N . VAL A 1 311 ? -28.632 7.150 28.371 1.00 82.25 311 VAL A N 1
ATOM 2303 C CA . VAL A 1 311 ? -27.388 6.479 27.998 1.00 82.25 311 VAL A CA 1
ATOM 2304 C C . VAL A 1 311 ? -27.051 6.903 26.581 1.00 82.25 311 VAL A C 1
ATOM 2306 O O . VAL A 1 311 ? -27.902 6.825 25.694 1.00 82.25 311 VAL A O 1
ATOM 2309 N N . SER A 1 312 ? -25.823 7.348 26.363 1.00 78.44 312 SER A N 1
ATOM 2310 C CA . SER A 1 312 ? -25.280 7.608 25.037 1.00 78.44 312 SER A CA 1
ATOM 2311 C C . SER A 1 312 ? -23.997 6.809 24.846 1.00 78.44 312 SER A C 1
ATOM 2313 O O . SER A 1 312 ? -23.213 6.598 25.767 1.00 78.44 312 SER A O 1
ATOM 2315 N N . THR A 1 313 ? -23.795 6.316 23.632 1.00 74.81 313 THR A N 1
ATOM 2316 C CA . THR A 1 313 ? -22.535 5.700 23.212 1.00 74.81 313 THR A CA 1
ATOM 2317 C C . THR A 1 313 ? -21.764 6.710 22.382 1.00 74.81 313 THR A C 1
ATOM 2319 O O . THR A 1 313 ? -22.283 7.181 21.369 1.00 74.81 313 THR A O 1
ATOM 2322 N N . GLY A 1 314 ? -20.553 7.050 22.817 1.00 58.19 314 GLY A N 1
ATOM 2323 C CA . GLY A 1 314 ? -19.597 7.797 22.008 1.00 58.19 314 GLY A CA 1
ATOM 2324 C C . GLY A 1 314 ? -18.874 6.841 21.063 1.00 58.19 314 GLY A C 1
ATOM 2325 O O . GLY A 1 314 ? -18.316 5.838 21.518 1.00 58.19 314 GLY A O 1
ATOM 2326 N N . GLU A 1 315 ? -18.926 7.127 19.761 1.00 40.72 315 GLU A N 1
ATOM 2327 C CA . GLU A 1 315 ? -17.989 6.555 18.781 1.00 40.72 315 GLU A CA 1
ATOM 2328 C C . GLU A 1 315 ? -16.666 7.325 18.774 1.00 40.72 315 GLU A C 1
ATOM 2330 O O . GLU A 1 315 ? -16.704 8.573 18.899 1.00 40.72 315 GLU A O 1
#

Foldseek 3Di:
DDDDDDDPPPVVVVVVVVVVVVCVVVVDDDDPDDDDDDDDDDDPDDDDDDDDPDPPDDDDPDDDDDPPPPPDPDDDDDDPDDPDDPPPPPDPPPPPVVVVVVVVLVVLLVVLLVVLLVLLQVVQCLCVVVVHPQHRVNSSCLLSVLLVQLLVLCVVVDPPGSCVSNVVSLVVLLVVLVVQWDDDDPDIPRNVVSVSSNLSSVLSNCSSVVVPVCSVVSSVVVVCCSVVVVVVCVVVVQWWDWWKKKWKFAPDDPPQVVLVVLLVVLVWDFPDWDWDDDDGIIIIITTTITDPVSVVVSLVSRVPDPGTPDMDIDD